Protein AF-A0AAD4SDB2-F1 (afdb_monomer_lite)

Sequence (230 aa):
DLCLSFLRLFIDEDDFLFEVLLQLWSIPFPDRRVTHIGKGKASSEIEEEILYHLSNILNPVQLLHLFLSELQYDHQVLLDYLISKDTGVNCVKYLLRCLRTVSNSWQAFVEYPFHCVETSQSTTKKCKVHKEGAYSCGKIETPSLSIEARKDIGVYDKHCRRNQNFVNRDDNQIRGTVYNDAKECLLSLERSISSLHEKNLFPYNPAPLLRSFKRFQELCHHEEESNRKR

Organism: NCBI:txid357466

Structure (mmCIF, N/CA/C/O backbone):
data_AF-A0AAD4SDB2-F1
#
_entry.id   AF-A0AAD4SDB2-F1
#
loop_
_atom_site.group_PDB
_atom_site.id
_atom_site.type_symbol
_atom_site.label_atom_id
_atom_site.label_alt_id
_atom_site.label_comp_id
_atom_site.label_asym_id
_atom_site.label_entity_id
_atom_site.label_seq_id
_atom_site.pdbx_PDB_ins_code
_atom_site.Cartn_x
_atom_site.Cartn_y
_atom_site.Cartn_z
_atom_site.occupancy
_atom_site.B_iso_or_equiv
_atom_site.auth_seq_id
_atom_site.auth_comp_id
_atom_site.auth_asym_id
_atom_site.auth_atom_id
_atom_site.pdbx_PDB_model_num
ATOM 1 N N . ASP A 1 1 ? 9.907 12.381 -14.497 1.00 68.69 1 ASP A N 1
ATOM 2 C CA . ASP A 1 1 ? 9.325 11.052 -14.749 1.00 68.69 1 ASP A CA 1
ATOM 3 C C . ASP A 1 1 ? 7.822 11.227 -14.924 1.00 68.69 1 ASP A C 1
ATOM 5 O O . ASP A 1 1 ? 7.207 11.865 -14.077 1.00 68.69 1 ASP A O 1
ATOM 9 N N . LEU A 1 2 ? 7.260 10.757 -16.041 1.00 74.19 2 LEU A N 1
ATOM 10 C CA . LEU A 1 2 ? 5.843 10.927 -16.380 1.00 74.19 2 LEU A CA 1
ATOM 11 C C . LEU A 1 2 ? 4.928 10.350 -15.291 1.00 74.19 2 LEU A C 1
ATOM 13 O O . LEU A 1 2 ? 3.938 10.987 -14.946 1.00 74.19 2 LEU A O 1
ATOM 17 N N . CYS A 1 3 ? 5.272 9.190 -14.719 1.00 76.94 3 CYS A N 1
ATOM 18 C CA . CYS A 1 3 ? 4.451 8.571 -13.676 1.00 76.94 3 CYS A CA 1
ATOM 19 C C . CYS A 1 3 ? 4.484 9.346 -12.366 1.00 76.94 3 CYS A C 1
ATOM 21 O O . CYS A 1 3 ? 3.438 9.554 -11.759 1.00 76.94 3 CYS A O 1
ATOM 23 N N . LEU A 1 4 ? 5.657 9.833 -11.961 1.00 80.69 4 LEU A N 1
ATOM 24 C CA . LEU A 1 4 ? 5.786 10.666 -10.768 1.00 80.69 4 LEU A CA 1
ATOM 25 C C . LEU A 1 4 ? 5.029 11.989 -10.915 1.00 80.69 4 LEU A C 1
ATOM 27 O O . LEU A 1 4 ? 4.309 12.400 -10.011 1.00 80.69 4 LEU A O 1
ATOM 31 N N . SER A 1 5 ? 5.164 12.648 -12.069 1.00 83.31 5 SER A N 1
ATOM 32 C CA . SER A 1 5 ? 4.413 13.868 -12.366 1.00 83.31 5 SER A CA 1
ATOM 33 C C . SER A 1 5 ? 2.909 13.614 -12.367 1.00 83.31 5 SER A C 1
ATOM 35 O O . SER A 1 5 ? 2.169 14.433 -11.840 1.00 83.31 5 SER A O 1
ATOM 37 N N . PHE A 1 6 ? 2.462 12.484 -12.917 1.00 82.94 6 PHE A N 1
ATOM 38 C CA . PHE A 1 6 ? 1.051 12.119 -12.931 1.00 82.94 6 PHE A CA 1
ATOM 39 C C . PHE A 1 6 ? 0.516 11.816 -11.528 1.00 82.94 6 PHE A C 1
ATOM 41 O O . PHE A 1 6 ? -0.538 12.319 -11.167 1.00 82.94 6 PHE A O 1
ATOM 48 N N . LEU A 1 7 ? 1.257 11.066 -10.710 1.00 86.12 7 LEU A N 1
ATOM 49 C CA . LEU A 1 7 ? 0.904 10.794 -9.317 1.00 86.12 7 LEU A CA 1
ATOM 50 C C . LEU A 1 7 ? 0.739 12.091 -8.510 1.00 86.12 7 LEU A C 1
ATOM 52 O O . LEU A 1 7 ? -0.248 12.252 -7.798 1.00 86.12 7 LEU A O 1
ATOM 56 N N . ARG A 1 8 ? 1.665 13.040 -8.681 1.00 87.31 8 ARG A N 1
ATOM 57 C CA . ARG A 1 8 ? 1.618 14.356 -8.026 1.00 87.31 8 ARG A CA 1
ATOM 58 C C . ARG A 1 8 ? 0.394 15.189 -8.389 1.00 87.31 8 ARG A C 1
ATOM 60 O O . ARG A 1 8 ? 0.004 16.026 -7.593 1.00 87.31 8 ARG A O 1
ATOM 67 N N . LEU A 1 9 ? -0.220 14.970 -9.554 1.00 86.50 9 LEU A N 1
ATOM 68 C CA . LEU A 1 9 ? -1.459 15.673 -9.910 1.00 86.50 9 LEU A CA 1
ATOM 69 C C . LEU A 1 9 ? -2.641 15.262 -9.029 1.00 86.50 9 LEU A C 1
ATOM 71 O O . LEU A 1 9 ? -3.585 16.031 -8.910 1.00 86.50 9 LEU A O 1
ATOM 75 N N . PHE A 1 10 ? -2.599 14.060 -8.451 1.00 85.50 10 PHE A N 1
ATOM 76 C CA . PHE A 1 10 ? -3.700 13.512 -7.665 1.00 85.50 10 PHE A CA 1
ATOM 77 C C . PHE A 1 10 ? -3.367 13.362 -6.182 1.00 85.50 10 PHE A C 1
ATOM 79 O O . PHE A 1 10 ? -4.266 13.076 -5.407 1.00 85.50 10 PHE A O 1
ATOM 86 N N . ILE A 1 11 ? -2.106 13.543 -5.772 1.00 83.19 11 ILE A N 1
ATOM 87 C CA . ILE A 1 11 ? -1.709 13.374 -4.366 1.00 83.19 11 ILE A CA 1
ATOM 88 C C . ILE A 1 11 ? -2.347 14.424 -3.448 1.00 83.19 11 ILE A C 1
ATOM 90 O O . ILE A 1 11 ? -2.614 14.124 -2.294 1.00 83.19 11 ILE A O 1
ATOM 94 N N . ASP A 1 12 ? -2.619 15.619 -3.977 1.00 81.12 12 ASP A N 1
ATOM 95 C CA . ASP A 1 12 ? -3.314 16.691 -3.257 1.00 81.12 12 ASP A CA 1
ATOM 96 C C . ASP A 1 12 ? -4.852 16.552 -3.345 1.00 81.12 12 ASP A C 1
ATOM 98 O O . ASP A 1 12 ? -5.580 17.250 -2.644 1.00 81.12 12 ASP A O 1
ATOM 102 N N . GLU A 1 13 ? -5.353 15.648 -4.197 1.00 85.56 13 GLU A N 1
ATOM 103 C CA . GLU A 1 13 ? -6.776 15.430 -4.495 1.00 85.56 13 GLU A CA 1
ATOM 104 C C . GLU A 1 13 ? -7.179 13.992 -4.118 1.00 85.56 13 GLU A C 1
ATOM 106 O O . GLU A 1 13 ? -7.445 13.127 -4.966 1.00 85.56 13 GLU A O 1
ATOM 111 N N . ASP A 1 14 ? -7.210 13.741 -2.808 1.00 81.94 14 ASP A N 1
ATOM 112 C CA . ASP A 1 14 ? -7.429 12.427 -2.190 1.00 81.94 14 ASP A CA 1
ATOM 113 C C . ASP A 1 14 ? -8.669 11.675 -2.719 1.00 81.94 14 ASP A C 1
ATOM 115 O O . ASP A 1 14 ? -8.650 10.442 -2.826 1.00 81.94 14 ASP A O 1
ATOM 119 N N . ASP A 1 15 ? -9.727 12.407 -3.088 1.00 83.44 15 ASP A N 1
ATOM 120 C CA . ASP A 1 15 ? -11.001 11.869 -3.587 1.00 83.44 15 ASP A CA 1
ATOM 121 C C . ASP A 1 15 ? -10.830 11.035 -4.868 1.00 83.44 15 ASP A C 1
ATOM 123 O O . ASP A 1 15 ? -11.503 10.018 -5.053 1.00 83.44 15 ASP A O 1
ATOM 127 N N . PHE A 1 16 ? -9.894 11.426 -5.739 1.00 87.19 16 PHE A N 1
ATOM 128 C CA . PHE A 1 16 ? -9.639 10.747 -7.013 1.00 87.19 16 PHE A CA 1
ATOM 129 C C . PHE A 1 16 ? -8.361 9.912 -7.004 1.00 87.19 16 PHE A C 1
ATOM 131 O O . PHE A 1 16 ? -8.220 9.008 -7.831 1.00 87.19 16 PHE A O 1
ATOM 138 N N . LEU A 1 17 ? -7.445 10.167 -6.067 1.00 91.62 17 LEU A N 1
ATOM 139 C CA . LEU A 1 17 ? -6.135 9.523 -5.986 1.00 91.62 17 LEU A CA 1
ATOM 140 C C . LEU A 1 17 ? -6.207 8.001 -6.125 1.00 91.62 17 LEU A C 1
ATOM 142 O O . LEU A 1 17 ? -5.609 7.418 -7.033 1.00 91.62 17 LEU A O 1
ATOM 146 N N . PHE A 1 18 ? -6.962 7.337 -5.248 1.00 91.75 18 PHE A N 1
ATOM 147 C CA . PHE A 1 18 ? -7.032 5.876 -5.250 1.00 91.75 18 PHE A CA 1
ATOM 148 C C . PHE A 1 18 ? -7.804 5.321 -6.446 1.00 91.75 18 PHE A C 1
ATOM 150 O O . PHE A 1 18 ? -7.512 4.210 -6.887 1.00 91.75 18 PHE A O 1
ATOM 157 N N . GLU A 1 19 ? -8.762 6.066 -6.997 1.00 89.94 19 GLU A N 1
ATOM 158 C CA . GLU A 1 19 ? -9.473 5.655 -8.210 1.00 89.94 19 GLU A CA 1
ATOM 159 C C . GLU A 1 19 ? -8.537 5.654 -9.413 1.00 89.94 19 GLU A C 1
ATOM 161 O O . GLU A 1 19 ? -8.456 4.659 -10.136 1.00 89.94 19 GLU A O 1
ATOM 166 N N . VAL A 1 20 ? -7.771 6.731 -9.574 1.00 88.94 20 VAL A N 1
ATOM 167 C CA . VAL A 1 20 ? -6.764 6.865 -10.623 1.00 88.94 20 VAL A CA 1
ATOM 168 C C . VAL A 1 20 ? -5.691 5.796 -10.466 1.00 88.94 20 VAL A C 1
ATOM 170 O O . VAL A 1 20 ? -5.395 5.084 -11.426 1.00 88.94 20 VAL A O 1
ATOM 173 N N . LEU A 1 21 ? -5.166 5.603 -9.252 1.00 89.12 21 LEU A N 1
ATOM 174 C CA . LEU A 1 21 ? -4.218 4.530 -8.967 1.00 89.12 21 LEU A CA 1
ATOM 175 C C . LEU A 1 21 ? -4.801 3.163 -9.354 1.00 89.12 21 LEU A C 1
ATOM 177 O O . LEU A 1 21 ? -4.167 2.416 -10.085 1.00 89.12 21 LEU A O 1
ATOM 181 N N . LEU A 1 22 ? -6.032 2.830 -8.966 1.00 89.06 22 LEU A N 1
ATOM 182 C CA . LEU A 1 22 ? -6.664 1.559 -9.346 1.00 89.06 22 LEU A CA 1
ATOM 183 C C . LEU A 1 22 ? -6.894 1.417 -10.866 1.00 89.06 22 LEU A C 1
ATOM 185 O O . LEU A 1 22 ? -6.827 0.301 -11.397 1.00 89.06 22 LEU A O 1
ATOM 189 N N . GLN A 1 23 ? -7.151 2.517 -11.578 1.00 86.19 23 GLN A N 1
ATOM 190 C CA . GLN A 1 23 ? -7.323 2.523 -13.033 1.00 86.19 23 GLN A CA 1
ATOM 191 C C . GLN A 1 23 ? -6.004 2.323 -13.779 1.00 86.19 23 GLN A C 1
ATOM 193 O O . GLN A 1 23 ? -5.965 1.505 -14.699 1.00 86.19 23 GLN A O 1
ATOM 198 N N . LEU A 1 24 ? -4.916 2.974 -13.349 1.00 79.56 24 LEU A N 1
ATOM 199 C CA . LEU A 1 24 ? -3.576 2.769 -13.918 1.00 79.56 24 LEU A CA 1
ATOM 200 C C . LEU A 1 24 ? -3.168 1.286 -13.881 1.00 79.56 24 LEU A C 1
ATOM 202 O O . LEU A 1 24 ? -2.538 0.777 -14.802 1.00 79.56 24 LEU A O 1
ATOM 206 N N . TRP A 1 25 ? -3.619 0.566 -12.854 1.00 68.81 25 TRP A N 1
ATOM 207 C CA . TRP A 1 25 ? -3.398 -0.869 -12.655 1.00 68.81 25 TRP A CA 1
ATOM 208 C C . TRP A 1 25 ? -4.275 -1.802 -13.497 1.00 68.81 25 TRP A C 1
ATOM 210 O O . TRP A 1 25 ? -4.114 -3.028 -13.436 1.00 68.81 25 TRP A O 1
ATOM 220 N N . SER A 1 26 ? -5.263 -1.252 -14.194 1.00 66.94 26 SER A N 1
ATOM 221 C CA . SER A 1 26 ? -6.235 -2.004 -14.989 1.00 66.94 26 SER A CA 1
ATOM 222 C C . SER A 1 26 ? -6.002 -1.847 -16.490 1.00 66.94 26 SER A C 1
ATOM 224 O O . SER A 1 26 ? -6.734 -2.448 -17.273 1.00 66.94 26 SER A O 1
ATOM 226 N N . ILE A 1 27 ? -4.988 -1.074 -16.894 1.00 67.69 27 ILE A N 1
ATOM 227 C CA . ILE A 1 27 ? -4.626 -0.881 -18.297 1.00 67.69 27 ILE A CA 1
ATOM 228 C C . ILE A 1 27 ? -4.064 -2.208 -18.834 1.00 67.69 27 ILE A C 1
ATOM 230 O O . ILE A 1 27 ? -3.029 -2.675 -18.351 1.00 67.69 27 ILE A O 1
ATOM 234 N N . PRO A 1 28 ? -4.738 -2.861 -19.800 1.00 57.28 28 PRO A N 1
ATOM 235 C CA . PRO A 1 28 ? -4.225 -4.079 -20.400 1.00 57.28 28 PRO A CA 1
ATOM 236 C C . PRO A 1 28 ? -3.032 -3.719 -21.286 1.00 57.28 28 PRO A C 1
ATOM 238 O O . PRO A 1 28 ? -3.191 -3.099 -22.336 1.00 57.28 28 PRO A O 1
ATOM 241 N N . PHE A 1 29 ? -1.830 -4.115 -20.876 1.00 56.47 29 PHE A N 1
ATOM 242 C CA . PHE A 1 29 ? -0.673 -4.071 -21.763 1.00 56.47 29 PHE A CA 1
ATOM 243 C C . PHE A 1 29 ? -0.748 -5.267 -22.714 1.00 56.47 29 PHE A C 1
ATOM 245 O O . PHE A 1 29 ? -0.984 -6.388 -22.246 1.00 56.47 29 PHE A O 1
ATOM 252 N N . PRO A 1 30 ? -0.587 -5.071 -24.033 1.00 52.09 30 PRO A N 1
ATOM 253 C CA . PRO A 1 30 ? -0.545 -6.189 -24.960 1.00 52.09 30 PRO A CA 1
ATOM 254 C C . PRO A 1 30 ? 0.572 -7.152 -24.557 1.00 52.09 30 PRO A C 1
ATOM 256 O O . PRO A 1 30 ? 1.740 -6.774 -24.488 1.00 52.09 30 PRO A O 1
ATOM 259 N N . ASP A 1 31 ? 0.203 -8.401 -24.276 1.00 45.88 31 ASP A N 1
ATOM 260 C CA . ASP A 1 31 ? 1.155 -9.498 -24.139 1.00 45.88 31 ASP A CA 1
ATOM 261 C C . ASP A 1 31 ? 1.944 -9.582 -25.451 1.00 45.88 31 ASP A C 1
ATOM 263 O O . ASP A 1 31 ? 1.344 -9.705 -26.525 1.00 45.88 31 ASP A O 1
ATOM 267 N N . ARG A 1 32 ? 3.274 -9.455 -25.376 1.00 44.41 32 ARG A N 1
ATOM 268 C CA . ARG A 1 32 ? 4.180 -9.480 -26.530 1.00 44.41 32 ARG A CA 1
ATOM 269 C C . ARG A 1 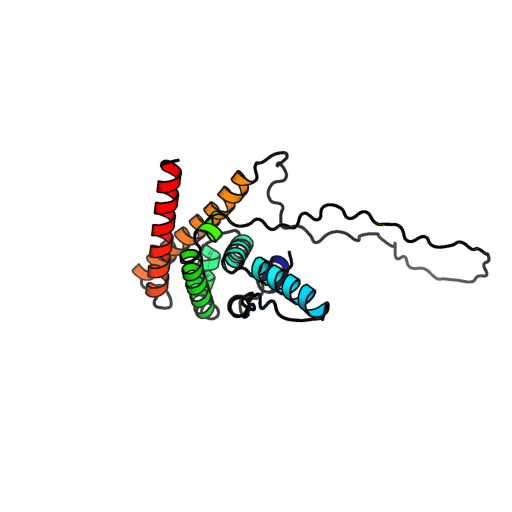32 ? 4.175 -10.881 -27.139 1.00 44.41 32 ARG A C 1
ATOM 271 O O . ARG A 1 32 ? 5.120 -11.655 -27.000 1.00 44.41 32 ARG A O 1
ATOM 278 N N . ARG A 1 33 ? 3.115 -11.220 -27.866 1.00 41.97 33 ARG A N 1
ATOM 279 C CA . ARG A 1 33 ? 3.096 -12.368 -28.763 1.00 41.97 33 ARG A CA 1
ATOM 280 C C . ARG A 1 33 ? 3.839 -11.956 -30.015 1.00 41.97 33 ARG A C 1
ATOM 282 O O . ARG A 1 33 ? 3.254 -11.401 -30.939 1.00 41.97 33 ARG A O 1
ATOM 289 N N . VAL A 1 34 ? 5.138 -12.245 -30.033 1.00 45.25 34 VAL A N 1
ATOM 290 C CA . VAL A 1 34 ? 5.956 -12.214 -31.247 1.00 45.25 34 VAL A CA 1
ATOM 291 C C . VAL A 1 34 ? 5.348 -13.208 -32.239 1.00 45.25 34 VAL A C 1
ATOM 293 O O . VAL A 1 34 ? 5.704 -14.382 -32.283 1.00 45.25 34 VAL A O 1
ATOM 296 N N . THR A 1 35 ? 4.387 -12.747 -33.031 1.00 39.09 35 THR A N 1
ATOM 297 C CA . THR A 1 35 ? 3.961 -13.422 -34.250 1.00 39.09 35 THR A CA 1
ATOM 298 C C . THR A 1 35 ? 4.806 -12.843 -35.369 1.00 39.09 35 THR A C 1
ATOM 300 O O . THR A 1 35 ? 4.409 -11.942 -36.098 1.00 39.09 35 THR A O 1
ATOM 303 N N . HIS A 1 36 ? 6.023 -13.368 -35.513 1.00 53.81 36 HIS A N 1
ATOM 304 C CA . HIS A 1 36 ? 6.693 -13.288 -36.802 1.00 53.81 36 HIS A CA 1
ATOM 305 C C . HIS A 1 36 ? 5.832 -14.048 -37.805 1.00 53.81 36 HIS A C 1
ATOM 307 O O . HIS A 1 36 ? 5.965 -15.259 -37.837 1.00 53.81 36 HIS A O 1
ATOM 313 N N . ILE A 1 37 ? 4.992 -13.368 -38.594 1.00 46.88 37 ILE A N 1
ATOM 314 C CA . ILE A 1 37 ? 4.843 -13.588 -40.044 1.00 46.88 37 ILE A CA 1
ATOM 315 C C . ILE A 1 37 ? 4.298 -12.297 -40.684 1.00 46.88 37 ILE A C 1
ATOM 317 O O . ILE A 1 37 ? 3.129 -11.967 -40.538 1.00 46.88 37 ILE A O 1
ATOM 321 N N . GLY A 1 38 ? 5.129 -11.649 -41.507 1.00 48.31 38 GLY A N 1
ATOM 322 C CA . GLY A 1 38 ? 4.649 -11.006 -42.735 1.00 48.31 38 GLY A CA 1
ATOM 323 C C . GLY A 1 38 ? 4.428 -9.489 -42.731 1.00 48.31 38 GLY A C 1
ATOM 324 O O . GLY A 1 38 ? 3.345 -9.009 -42.442 1.00 48.31 38 GLY A O 1
ATOM 325 N N . LYS A 1 39 ? 5.433 -8.780 -43.262 1.00 49.91 39 LYS A N 1
ATOM 326 C CA . LYS A 1 39 ? 5.333 -7.556 -44.083 1.00 49.91 39 LYS A CA 1
ATOM 327 C C . LYS A 1 39 ? 4.485 -6.386 -43.545 1.00 49.91 39 LYS A C 1
ATOM 329 O O . LYS A 1 39 ? 3.317 -6.239 -43.877 1.00 49.91 39 LYS A O 1
ATOM 334 N N . GLY A 1 40 ? 5.207 -5.418 -42.978 1.00 51.34 40 GLY A N 1
ATOM 335 C CA . GLY A 1 40 ? 5.072 -4.006 -43.346 1.00 51.34 40 GLY A CA 1
ATOM 336 C C . GLY A 1 40 ? 4.074 -3.183 -42.538 1.00 51.34 40 GLY A C 1
ATOM 337 O O . GLY A 1 40 ? 2.909 -3.109 -42.910 1.00 51.34 40 GLY A O 1
ATOM 338 N N . LYS A 1 41 ? 4.579 -2.471 -41.519 1.00 53.09 41 LYS A N 1
ATOM 339 C CA . LYS A 1 41 ? 4.128 -1.133 -41.080 1.00 53.09 41 LYS A CA 1
ATOM 340 C C . LYS A 1 41 ? 5.060 -0.622 -39.972 1.00 53.09 41 LYS A C 1
ATOM 342 O O . LYS A 1 41 ? 4.977 -1.087 -38.845 1.00 53.09 41 LYS A O 1
ATOM 347 N N . ALA A 1 42 ? 5.885 0.381 -40.276 1.00 54.66 42 ALA A N 1
ATOM 348 C CA . ALA A 1 42 ? 6.769 1.041 -39.302 1.00 54.66 42 ALA A CA 1
ATOM 349 C C . ALA A 1 42 ? 6.020 1.692 -38.109 1.00 54.66 42 ALA A C 1
ATOM 351 O O . ALA A 1 42 ? 6.636 1.997 -37.097 1.00 54.66 42 ALA A O 1
ATOM 352 N N . SER A 1 43 ? 4.693 1.881 -38.204 1.00 54.41 43 SER A N 1
ATOM 353 C CA . SER A 1 43 ? 3.842 2.367 -37.098 1.00 54.41 43 SER A CA 1
ATOM 354 C C . SER A 1 43 ? 3.718 1.358 -35.949 1.00 54.41 43 SER A C 1
ATOM 356 O O . SER A 1 43 ? 3.682 1.761 -34.795 1.00 54.41 43 SER A O 1
ATOM 358 N N . SER A 1 44 ? 3.700 0.050 -36.251 1.00 59.69 44 SER A N 1
ATOM 359 C CA . SER A 1 44 ? 3.503 -1.012 -35.245 1.00 59.69 44 SER A CA 1
ATOM 360 C C . SER A 1 44 ? 4.701 -1.138 -34.300 1.00 59.69 44 SER A C 1
ATOM 362 O O . SER A 1 44 ? 4.528 -1.396 -33.117 1.00 59.69 44 SER A O 1
ATOM 364 N N . GLU A 1 45 ? 5.917 -0.913 -34.807 1.00 61.22 45 GLU A N 1
ATOM 365 C CA . GLU A 1 45 ? 7.157 -1.059 -34.031 1.00 61.22 45 GLU A CA 1
ATOM 366 C C . GLU A 1 45 ? 7.308 0.050 -32.973 1.00 61.22 45 GLU A C 1
ATOM 368 O O . GLU A 1 45 ? 7.668 -0.234 -31.833 1.00 61.22 45 GLU A O 1
ATOM 373 N N . ILE A 1 46 ? 6.959 1.297 -33.316 1.00 67.94 46 ILE A N 1
ATOM 374 C CA . ILE A 1 46 ? 7.008 2.445 -32.391 1.00 67.94 46 ILE A CA 1
ATOM 375 C C . ILE A 1 46 ? 5.919 2.325 -31.315 1.00 67.94 46 ILE A C 1
ATOM 377 O O . ILE A 1 46 ? 6.157 2.628 -30.149 1.00 67.94 46 ILE A O 1
ATOM 381 N N . GLU A 1 47 ? 4.719 1.873 -31.688 1.00 67.31 47 GLU A N 1
ATOM 382 C CA . GLU A 1 47 ? 3.618 1.653 -30.743 1.00 67.31 47 GLU A CA 1
ATOM 383 C C . GLU A 1 47 ? 3.958 0.551 -29.725 1.00 67.31 47 GLU A C 1
ATOM 385 O O . GLU A 1 47 ? 3.727 0.733 -28.529 1.00 67.31 47 GLU A O 1
ATOM 390 N N . GLU A 1 48 ? 4.570 -0.553 -30.162 1.00 65.56 48 GLU A N 1
ATOM 391 C CA . GLU A 1 48 ? 5.051 -1.626 -29.280 1.00 65.56 48 GLU A CA 1
ATOM 392 C C . GLU A 1 48 ? 6.159 -1.155 -28.328 1.00 65.56 48 GLU A C 1
ATOM 394 O O . GLU A 1 48 ? 6.152 -1.513 -27.148 1.00 65.56 48 GLU A O 1
ATOM 399 N N . GLU A 1 49 ? 7.084 -0.322 -28.808 1.00 67.69 49 GLU A N 1
ATOM 400 C CA . GLU A 1 49 ? 8.144 0.277 -27.993 1.00 67.69 49 GLU A CA 1
ATOM 401 C C . GLU A 1 49 ? 7.563 1.222 -26.928 1.00 67.69 49 GLU A C 1
ATOM 403 O O . GLU A 1 49 ? 7.891 1.102 -25.745 1.00 67.69 49 GLU A O 1
ATOM 408 N N . ILE A 1 50 ? 6.618 2.094 -27.303 1.00 74.12 50 ILE A N 1
ATOM 409 C CA . ILE A 1 50 ? 5.904 2.974 -26.364 1.00 74.12 50 ILE A CA 1
ATOM 410 C C . ILE A 1 50 ? 5.151 2.148 -25.318 1.00 74.12 50 ILE A C 1
ATOM 412 O O . ILE A 1 50 ? 5.245 2.440 -24.128 1.00 74.12 50 ILE A O 1
ATOM 416 N N . LEU A 1 51 ? 4.428 1.104 -25.726 1.00 69.25 51 LEU A N 1
ATOM 417 C CA . LEU A 1 51 ? 3.676 0.245 -24.808 1.00 69.25 51 LEU A CA 1
ATOM 418 C C . LEU A 1 51 ? 4.588 -0.525 -23.851 1.00 69.25 51 LEU A C 1
ATOM 420 O O . LEU A 1 51 ? 4.262 -0.652 -22.671 1.00 69.25 51 LEU A O 1
ATOM 424 N N . TYR A 1 52 ? 5.740 -0.997 -24.326 1.00 69.50 52 TYR A N 1
ATOM 425 C CA . TYR A 1 52 ? 6.753 -1.629 -23.486 1.00 69.50 52 TYR A CA 1
ATOM 426 C C . TYR A 1 52 ? 7.320 -0.645 -22.455 1.00 69.50 52 TYR A C 1
ATOM 428 O O . TYR A 1 52 ? 7.406 -0.966 -21.268 1.00 69.50 52 TYR A O 1
ATOM 436 N N . HIS A 1 53 ? 7.648 0.579 -22.876 1.00 68.69 53 HIS A N 1
ATOM 437 C CA . HIS A 1 53 ? 8.089 1.626 -21.959 1.00 68.69 53 HIS A CA 1
ATOM 438 C C . HIS A 1 53 ? 7.004 1.981 -20.942 1.00 68.69 53 HIS A C 1
ATOM 440 O O . HIS A 1 53 ? 7.290 2.018 -19.750 1.00 68.69 53 HIS A O 1
ATOM 446 N N . LEU A 1 54 ? 5.754 2.158 -21.369 1.00 69.94 54 LEU A N 1
ATOM 447 C CA . LEU A 1 54 ? 4.639 2.439 -20.467 1.00 69.94 54 LEU A CA 1
ATOM 448 C C . LEU A 1 54 ? 4.378 1.286 -19.494 1.00 69.94 54 LEU A C 1
ATOM 450 O O . LEU A 1 54 ? 4.131 1.558 -18.328 1.00 69.94 54 LEU A O 1
ATOM 454 N N . SER A 1 55 ? 4.494 0.025 -19.917 1.00 70.12 55 SER A N 1
ATOM 455 C CA . SER A 1 55 ? 4.367 -1.139 -19.026 1.00 70.12 55 SER A CA 1
ATOM 456 C C . SER A 1 55 ? 5.460 -1.181 -17.960 1.00 70.12 55 SER A C 1
ATOM 458 O O . SER A 1 55 ? 5.218 -1.665 -16.854 1.00 70.12 55 SER A O 1
ATOM 460 N N . ASN A 1 56 ? 6.661 -0.705 -18.290 1.00 68.69 56 ASN A N 1
ATOM 461 C CA . ASN A 1 56 ? 7.750 -0.605 -17.329 1.00 68.69 56 ASN A CA 1
ATOM 462 C C . ASN A 1 56 ? 7.526 0.558 -16.361 1.00 68.69 56 ASN A C 1
ATOM 464 O O . ASN A 1 56 ? 7.683 0.358 -15.166 1.00 68.69 56 ASN A O 1
ATOM 468 N N . ILE A 1 57 ? 7.119 1.731 -16.856 1.00 69.50 57 ILE A N 1
ATOM 469 C CA . ILE A 1 57 ? 6.915 2.943 -16.043 1.00 69.50 57 ILE A CA 1
ATOM 470 C C . ILE A 1 57 ? 5.667 2.803 -15.146 1.00 69.50 57 ILE A C 1
ATOM 472 O O . ILE A 1 57 ? 5.689 3.166 -13.975 1.00 69.50 57 ILE A O 1
ATOM 476 N N . LEU A 1 58 ? 4.588 2.207 -15.660 1.00 73.56 58 LEU A N 1
ATOM 477 C CA . LEU A 1 58 ? 3.361 1.895 -14.916 1.00 73.56 58 LEU A CA 1
ATOM 478 C C . LEU A 1 58 ? 3.445 0.541 -14.203 1.00 73.56 58 LEU A C 1
ATOM 480 O O . LEU A 1 58 ? 2.416 -0.062 -13.882 1.00 73.56 58 LEU A O 1
ATOM 484 N N . ASN A 1 59 ? 4.660 0.039 -13.959 1.00 78.75 59 ASN A N 1
ATOM 485 C CA . ASN A 1 59 ? 4.819 -1.198 -13.225 1.00 78.75 59 ASN A CA 1
ATOM 486 C C . ASN A 1 59 ? 4.184 -1.032 -11.832 1.00 78.75 59 ASN A C 1
ATOM 488 O O . ASN A 1 59 ? 4.546 -0.118 -11.089 1.00 78.75 59 ASN A O 1
ATOM 492 N N . PRO A 1 60 ? 3.273 -1.929 -11.442 1.00 81.69 60 PRO A N 1
ATOM 493 C CA . PRO A 1 60 ? 2.531 -1.819 -10.193 1.00 81.69 60 PRO A CA 1
ATOM 494 C C . PRO A 1 60 ? 3.406 -1.717 -8.937 1.00 81.69 60 PRO A C 1
ATOM 496 O O . PRO A 1 60 ? 3.094 -0.992 -7.994 1.00 81.69 60 PRO A O 1
ATOM 499 N N . VAL A 1 61 ? 4.522 -2.442 -8.922 1.00 86.44 61 VAL A N 1
ATOM 500 C CA . VAL A 1 61 ? 5.479 -2.421 -7.815 1.00 86.44 61 VAL A CA 1
ATOM 501 C C . VAL A 1 61 ? 6.240 -1.099 -7.783 1.00 86.44 61 VAL A C 1
ATOM 503 O O . VAL A 1 61 ? 6.473 -0.557 -6.705 1.00 86.44 61 VAL A O 1
ATOM 506 N N . GLN A 1 62 ? 6.591 -0.552 -8.949 1.00 84.62 62 GLN A N 1
ATOM 507 C CA . GLN A 1 62 ? 7.239 0.756 -9.025 1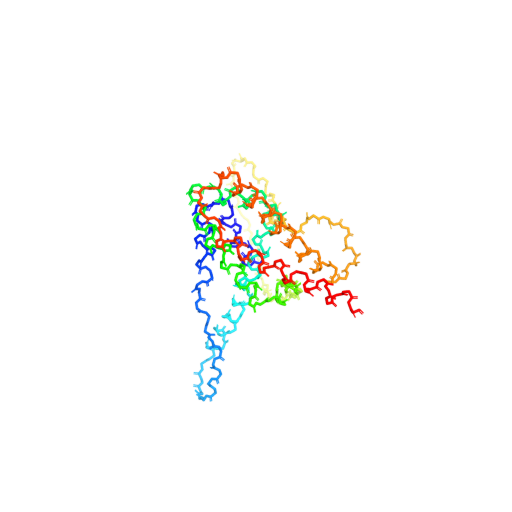.00 84.62 62 GLN A CA 1
ATOM 508 C C . GLN A 1 62 ? 6.290 1.874 -8.603 1.00 84.62 62 GLN A C 1
ATOM 510 O O . GLN A 1 62 ? 6.671 2.732 -7.816 1.00 84.62 62 GLN A O 1
ATOM 515 N N . LEU A 1 63 ? 5.037 1.822 -9.054 1.00 86.06 63 LEU A N 1
ATOM 516 C CA . LEU A 1 63 ? 4.015 2.791 -8.678 1.00 86.06 63 LEU A CA 1
ATOM 517 C C . LEU A 1 63 ? 3.748 2.781 -7.167 1.00 86.06 63 LEU A C 1
ATOM 519 O O . LEU A 1 63 ? 3.551 3.844 -6.585 1.00 86.06 63 LEU A O 1
ATOM 523 N N . LEU A 1 64 ? 3.809 1.614 -6.512 1.00 91.06 64 LEU A N 1
ATOM 524 C CA . LEU A 1 64 ? 3.760 1.535 -5.051 1.00 91.06 64 LEU A CA 1
ATOM 525 C C . LEU A 1 64 ? 4.933 2.283 -4.405 1.00 91.06 64 LEU A C 1
ATOM 527 O O . LEU A 1 64 ? 4.704 3.083 -3.506 1.00 91.06 64 LEU A O 1
ATOM 531 N N . HIS A 1 65 ? 6.167 2.047 -4.853 1.00 90.00 65 HIS A N 1
ATOM 532 C CA . HIS A 1 65 ? 7.345 2.746 -4.324 1.00 90.00 65 HIS A CA 1
ATOM 533 C C . HIS A 1 65 ? 7.264 4.259 -4.546 1.00 90.00 65 HIS A C 1
ATOM 535 O O . HIS A 1 65 ? 7.509 5.018 -3.612 1.00 90.00 65 HIS A O 1
ATOM 541 N N . LEU A 1 66 ? 6.842 4.706 -5.734 1.00 89.75 66 LEU A N 1
ATOM 542 C CA . LEU A 1 66 ? 6.619 6.126 -6.023 1.00 89.75 66 LEU A CA 1
ATOM 543 C C . LEU A 1 66 ? 5.550 6.719 -5.101 1.00 89.75 66 LEU A C 1
ATOM 545 O O . LEU A 1 66 ? 5.781 7.760 -4.494 1.00 89.75 66 LEU A O 1
ATOM 549 N N . PHE A 1 67 ? 4.421 6.029 -4.932 1.00 91.81 67 PHE A N 1
ATOM 550 C CA . PHE A 1 67 ? 3.358 6.445 -4.022 1.00 91.81 67 PHE A CA 1
ATOM 551 C C . PHE A 1 67 ? 3.845 6.581 -2.580 1.00 91.81 67 PHE A C 1
ATOM 553 O O . PHE A 1 67 ? 3.682 7.638 -1.980 1.00 91.81 67 PHE A O 1
ATOM 560 N N . LEU A 1 68 ? 4.513 5.557 -2.045 1.00 93.44 68 LEU A N 1
ATOM 561 C CA . LEU A 1 68 ? 5.078 5.612 -0.698 1.00 93.44 68 LEU A CA 1
ATOM 562 C C . LEU A 1 68 ? 6.115 6.734 -0.568 1.00 93.44 68 LEU A C 1
ATOM 564 O O . LEU A 1 68 ? 6.146 7.406 0.458 1.00 93.44 68 LEU A O 1
ATOM 568 N N . SER A 1 69 ? 6.916 6.982 -1.607 1.00 91.62 69 SER A N 1
ATOM 569 C CA . SER A 1 69 ? 7.902 8.063 -1.603 1.00 91.62 69 SER A CA 1
ATOM 570 C C . SER A 1 69 ? 7.271 9.459 -1.580 1.00 91.62 69 SER A C 1
ATOM 572 O O . SER A 1 69 ? 7.782 10.333 -0.881 1.00 91.62 69 SER A O 1
ATOM 574 N N . GLU A 1 70 ? 6.142 9.666 -2.269 1.00 90.31 70 GLU A N 1
ATOM 575 C CA . GLU A 1 70 ? 5.401 10.935 -2.233 1.00 90.31 70 GLU A CA 1
ATOM 576 C C . GLU A 1 70 ? 4.743 11.160 -0.866 1.00 90.31 70 GLU A C 1
ATOM 578 O O . GLU A 1 70 ? 4.721 12.284 -0.370 1.00 90.31 70 GLU A O 1
ATOM 583 N N . LEU A 1 71 ? 4.343 10.082 -0.185 1.00 91.88 71 LEU A N 1
ATOM 584 C CA . LEU A 1 71 ? 3.937 10.122 1.224 1.00 91.88 71 LEU A CA 1
ATOM 585 C C . LEU A 1 71 ? 5.121 10.203 2.202 1.00 91.88 71 LEU A C 1
ATOM 587 O O . LEU A 1 71 ? 4.928 10.125 3.413 1.00 91.88 71 LEU A O 1
ATOM 591 N N . GLN A 1 72 ? 6.356 10.316 1.703 1.00 91.56 72 GLN A N 1
ATOM 592 C CA . GLN A 1 72 ? 7.589 10.313 2.501 1.00 91.56 72 GLN A CA 1
ATOM 593 C C . GLN A 1 72 ? 7.727 9.082 3.411 1.00 91.56 72 GLN A C 1
ATOM 595 O O . GLN A 1 72 ? 8.372 9.147 4.456 1.00 91.56 72 GLN A O 1
ATOM 600 N N . TYR A 1 73 ? 7.132 7.959 3.009 1.00 94.50 73 TYR A N 1
ATOM 601 C CA . TYR A 1 73 ? 7.070 6.716 3.775 1.00 94.50 73 TYR A CA 1
ATOM 602 C C . TYR A 1 73 ? 6.399 6.876 5.150 1.00 94.50 73 TYR A C 1
ATOM 604 O O . TYR A 1 73 ? 6.593 6.047 6.044 1.00 94.50 73 TYR A O 1
ATOM 612 N N . ASP A 1 74 ? 5.569 7.908 5.326 1.00 95.75 74 ASP A N 1
ATOM 613 C CA . ASP A 1 74 ? 4.814 8.114 6.553 1.00 95.75 74 ASP A CA 1
ATOM 614 C C . ASP A 1 74 ? 3.574 7.210 6.587 1.00 95.75 74 ASP A C 1
ATOM 616 O O . ASP A 1 74 ? 2.577 7.409 5.887 1.00 95.75 74 ASP A O 1
ATOM 620 N N . HIS A 1 75 ? 3.636 6.185 7.435 1.00 97.12 75 HIS A N 1
ATOM 621 C CA . HIS A 1 75 ? 2.538 5.244 7.614 1.00 97.12 75 HIS A CA 1
ATOM 622 C C . HIS A 1 75 ? 1.301 5.873 8.271 1.00 97.12 75 HIS A C 1
ATOM 624 O O . HIS A 1 75 ? 0.221 5.298 8.153 1.00 97.12 75 HIS A O 1
ATOM 630 N N . GLN A 1 76 ? 1.428 7.014 8.957 1.00 97.50 76 GLN A N 1
ATOM 631 C CA . GLN A 1 76 ? 0.280 7.697 9.559 1.00 97.50 76 GLN A CA 1
ATOM 632 C C . GLN A 1 76 ? -0.629 8.287 8.480 1.00 97.50 76 GLN A C 1
ATOM 634 O O . GLN A 1 76 ? -1.840 8.132 8.566 1.00 97.50 76 GLN A O 1
ATOM 639 N N . VAL A 1 77 ? -0.061 8.821 7.395 1.00 95.88 77 VAL A N 1
ATOM 640 C CA . VAL A 1 77 ? -0.847 9.321 6.254 1.00 95.88 77 VAL A CA 1
ATOM 641 C C . VAL A 1 77 ? -1.634 8.184 5.588 1.00 95.88 77 VAL A C 1
ATOM 643 O O . VAL A 1 77 ? -2.821 8.315 5.296 1.00 95.88 77 VAL A O 1
ATOM 646 N N . LEU A 1 78 ? -1.013 7.010 5.417 1.00 96.25 78 LEU A N 1
ATOM 647 C CA . LEU A 1 78 ? -1.715 5.812 4.935 1.00 96.25 78 LEU A CA 1
ATOM 648 C C . LEU A 1 78 ? -2.817 5.349 5.890 1.00 96.25 78 LEU A C 1
ATOM 650 O O . LEU A 1 78 ? -3.857 4.864 5.443 1.00 96.25 78 LEU A O 1
ATOM 654 N N . LEU A 1 79 ? -2.582 5.458 7.197 1.00 97.56 79 LEU A N 1
ATOM 655 C CA . LEU A 1 79 ? -3.577 5.115 8.200 1.00 97.56 79 LEU A CA 1
ATOM 656 C C . LEU A 1 79 ? -4.777 6.060 8.121 1.00 97.56 79 LEU A C 1
ATOM 658 O O . LEU A 1 79 ? -5.904 5.569 8.117 1.00 97.56 79 LEU A O 1
ATOM 662 N N . ASP A 1 80 ? -4.538 7.364 7.987 1.00 96.56 80 ASP A N 1
ATOM 663 C CA . ASP A 1 80 ? -5.570 8.390 7.825 1.00 96.56 80 ASP A CA 1
ATOM 664 C C . ASP A 1 80 ? -6.428 8.119 6.583 1.00 96.56 80 ASP A C 1
ATOM 666 O O . ASP A 1 80 ? -7.659 8.119 6.667 1.00 96.56 80 ASP A O 1
ATOM 670 N N . TYR A 1 81 ? -5.805 7.746 5.458 1.00 96.00 81 TYR A N 1
ATOM 671 C CA . TYR A 1 81 ? -6.538 7.289 4.275 1.00 96.00 81 TYR A CA 1
ATOM 672 C C . TYR A 1 81 ? -7.387 6.052 4.539 1.00 96.00 81 TYR A C 1
ATOM 674 O O . TYR A 1 81 ? -8.526 5.974 4.088 1.00 96.00 81 TYR A O 1
ATOM 682 N N . LEU A 1 82 ? -6.858 5.069 5.267 1.00 96.88 82 LEU A N 1
ATOM 683 C CA . LEU A 1 82 ? -7.588 3.841 5.553 1.00 96.88 82 LEU A CA 1
ATOM 684 C C . LEU A 1 82 ? -8.773 4.055 6.487 1.00 96.88 82 LEU A C 1
ATOM 686 O O . LEU A 1 82 ? -9.771 3.352 6.327 1.00 96.88 82 LEU A O 1
ATOM 690 N N . ILE A 1 83 ? -8.667 4.965 7.457 1.00 95.94 83 ILE A N 1
ATOM 691 C CA . ILE A 1 83 ? -9.753 5.250 8.400 1.00 95.94 83 ILE A CA 1
ATOM 692 C C . ILE A 1 83 ? -10.734 6.306 7.881 1.00 95.94 83 ILE A C 1
ATOM 694 O O . ILE A 1 83 ? -11.830 6.440 8.430 1.00 95.94 83 ILE A O 1
ATOM 698 N N . SER A 1 84 ? -10.362 7.031 6.824 1.00 95.38 84 SER A N 1
ATOM 699 C CA . SER A 1 84 ? -11.222 8.005 6.165 1.00 95.38 84 SER A CA 1
ATOM 700 C C . SER A 1 84 ? -12.492 7.354 5.621 1.00 95.38 84 SER A C 1
ATOM 702 O O . SER A 1 84 ? -12.484 6.258 5.051 1.00 95.38 84 SER A O 1
ATOM 704 N N . LYS A 1 85 ? -13.608 8.067 5.782 1.00 92.00 85 LYS A N 1
ATOM 705 C CA . LYS A 1 85 ? -14.927 7.634 5.319 1.00 92.00 85 LYS A CA 1
ATOM 706 C C . LYS A 1 85 ? -15.013 7.594 3.792 1.00 92.00 85 LYS A C 1
ATOM 708 O O . LYS A 1 85 ? -15.670 6.704 3.253 1.00 92.00 85 LYS A O 1
ATOM 713 N N . ASP A 1 86 ? -14.361 8.541 3.129 1.00 91.75 86 ASP A N 1
ATOM 714 C CA . ASP A 1 86 ? -14.499 8.760 1.690 1.00 91.75 86 ASP A CA 1
ATOM 715 C C . ASP A 1 86 ? -13.452 7.953 0.911 1.00 91.75 86 ASP A C 1
ATOM 717 O O . ASP A 1 86 ? -13.777 7.268 -0.060 1.00 91.75 86 ASP A O 1
ATOM 721 N N . THR A 1 87 ? -12.210 7.907 1.405 1.00 94.00 87 THR A N 1
ATOM 722 C CA . THR A 1 87 ? -11.104 7.233 0.709 1.00 94.00 87 THR A CA 1
ATOM 723 C C . THR A 1 87 ? -10.817 5.818 1.208 1.00 94.00 87 THR A C 1
ATOM 725 O O . THR A 1 87 ? -10.258 5.018 0.453 1.00 94.00 87 THR A O 1
ATOM 728 N N . GLY A 1 88 ? -11.265 5.434 2.410 1.00 94.75 88 GLY A N 1
ATOM 729 C CA . GLY A 1 88 ? -10.890 4.168 3.054 1.00 94.75 88 GLY A CA 1
ATOM 730 C C . GLY A 1 88 ? -11.195 2.918 2.232 1.00 94.75 88 GLY A C 1
ATOM 731 O O . GLY A 1 88 ? -10.355 2.023 2.125 1.00 94.75 88 GLY A O 1
ATOM 732 N N . VAL A 1 89 ? -12.357 2.870 1.570 1.00 93.94 89 VAL A N 1
ATOM 733 C CA . VAL A 1 89 ? -12.753 1.734 0.717 1.00 93.94 89 VAL A CA 1
ATOM 734 C C . VAL A 1 89 ? -11.849 1.601 -0.512 1.00 93.94 89 VAL A C 1
ATOM 736 O O . VAL A 1 89 ? -11.514 0.483 -0.915 1.00 93.94 89 VAL A O 1
ATOM 739 N N . ASN A 1 90 ? -11.446 2.711 -1.127 1.00 93.75 90 ASN A N 1
ATOM 740 C CA . ASN A 1 90 ? -10.569 2.687 -2.297 1.00 93.75 90 ASN A CA 1
ATOM 741 C C . ASN A 1 90 ? -9.103 2.478 -1.886 1.00 93.75 90 ASN A C 1
ATOM 743 O O . ASN A 1 90 ? -8.401 1.696 -2.531 1.00 93.75 90 ASN A O 1
ATOM 747 N N . CYS A 1 91 ? -8.680 3.046 -0.755 1.00 95.12 91 CYS A N 1
ATOM 748 C CA . CYS A 1 91 ? -7.366 2.828 -0.161 1.00 95.12 91 CYS A CA 1
ATOM 749 C C . CYS A 1 91 ? -7.135 1.348 0.185 1.00 95.12 91 CYS A C 1
ATOM 751 O O . CYS A 1 91 ? -6.140 0.761 -0.244 1.00 95.12 91 CYS A O 1
ATOM 753 N N . VAL A 1 92 ? -8.082 0.682 0.865 1.00 95.81 92 VAL A N 1
ATOM 754 C CA . VAL A 1 92 ? -7.936 -0.750 1.185 1.00 95.81 92 VAL A CA 1
ATOM 755 C C . VAL A 1 92 ? -7.906 -1.618 -0.072 1.00 95.81 92 VAL A C 1
ATOM 757 O O . VAL A 1 92 ? -7.108 -2.554 -0.149 1.00 95.81 92 VAL A O 1
ATOM 760 N N . LYS A 1 93 ? -8.727 -1.308 -1.088 1.00 94.44 93 LYS A N 1
ATOM 761 C CA . LYS A 1 93 ? -8.686 -2.007 -2.385 1.00 94.44 93 LYS A CA 1
ATOM 762 C C . LYS A 1 93 ? -7.315 -1.862 -3.039 1.00 94.44 93 LYS A C 1
ATOM 764 O O . LYS A 1 93 ? -6.773 -2.856 -3.526 1.00 94.44 93 LYS A O 1
ATOM 769 N N . TYR A 1 94 ? -6.765 -0.649 -3.030 1.00 94.12 94 TYR A N 1
ATOM 770 C CA . TYR A 1 94 ? -5.443 -0.359 -3.568 1.00 94.12 94 TYR A CA 1
ATOM 771 C C . TYR A 1 94 ? -4.360 -1.139 -2.818 1.00 94.12 94 TYR A C 1
ATOM 773 O O . TYR A 1 94 ? -3.657 -1.939 -3.434 1.00 94.12 94 TYR A O 1
ATOM 781 N N . LEU A 1 95 ? -4.291 -1.024 -1.487 1.00 95.38 95 LEU A N 1
ATOM 782 C CA . LEU A 1 95 ? -3.288 -1.727 -0.681 1.00 95.38 95 LEU A CA 1
ATOM 783 C C . LEU A 1 95 ? -3.370 -3.249 -0.825 1.00 95.38 95 LEU A C 1
ATOM 785 O O . LEU A 1 95 ? -2.341 -3.901 -0.983 1.00 95.38 95 LEU A O 1
ATOM 789 N N . LEU A 1 96 ? -4.571 -3.834 -0.835 1.00 95.44 96 LEU A N 1
ATOM 790 C CA . LEU A 1 96 ? -4.742 -5.273 -1.064 1.00 95.44 96 LEU A CA 1
ATOM 791 C C . LEU A 1 96 ? -4.173 -5.709 -2.420 1.00 95.44 96 LEU A C 1
ATOM 793 O O . LEU A 1 96 ? -3.527 -6.757 -2.521 1.00 95.44 96 LEU A O 1
ATOM 797 N N . ARG A 1 97 ? -4.402 -4.914 -3.469 1.00 92.94 97 ARG A N 1
ATOM 798 C CA . ARG A 1 97 ? -3.884 -5.193 -4.812 1.00 92.94 97 ARG A CA 1
ATOM 799 C C . ARG A 1 97 ? -2.363 -5.035 -4.868 1.00 92.94 97 ARG A C 1
ATOM 801 O O . ARG A 1 97 ? -1.696 -5.902 -5.439 1.00 92.94 97 ARG A O 1
ATOM 808 N N . CYS A 1 98 ? -1.824 -4.011 -4.211 1.00 92.50 98 CYS A N 1
ATOM 809 C CA . CYS A 1 98 ? -0.389 -3.777 -4.063 1.00 92.50 98 CYS A CA 1
ATOM 810 C C . CYS A 1 98 ? 0.306 -4.937 -3.353 1.00 92.50 98 CYS A C 1
ATOM 812 O O 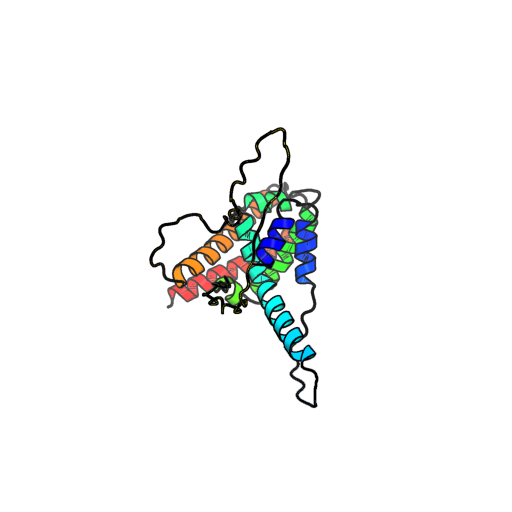. CYS A 1 98 ? 1.208 -5.546 -3.923 1.00 92.50 98 CYS A O 1
ATOM 814 N N . LEU A 1 99 ? -0.159 -5.314 -2.160 1.00 94.81 99 LEU A N 1
ATOM 815 C CA . LEU A 1 99 ? 0.440 -6.385 -1.360 1.00 94.81 99 LEU A CA 1
ATOM 816 C C . LEU A 1 99 ? 0.396 -7.737 -2.079 1.00 94.81 99 LEU A C 1
ATOM 818 O O . LEU A 1 99 ? 1.380 -8.480 -2.063 1.00 94.81 99 LEU A O 1
ATOM 822 N N . ARG A 1 100 ? -0.711 -8.052 -2.767 1.00 93.75 100 ARG A N 1
ATOM 823 C CA . ARG A 1 100 ? -0.797 -9.255 -3.610 1.00 93.75 100 ARG A CA 1
ATOM 824 C C . ARG A 1 100 ? 0.243 -9.229 -4.728 1.00 93.75 100 ARG A C 1
ATOM 826 O O . ARG A 1 100 ? 0.862 -10.249 -5.008 1.00 93.75 100 ARG A O 1
ATOM 833 N N . THR A 1 101 ? 0.423 -8.084 -5.371 1.00 91.06 101 THR A N 1
ATOM 834 C CA . THR A 1 101 ? 1.319 -7.964 -6.525 1.00 91.06 101 THR A CA 1
ATOM 835 C C . THR A 1 101 ? 2.775 -8.017 -6.104 1.00 91.06 101 THR A C 1
ATOM 837 O O . THR A 1 101 ? 3.523 -8.819 -6.649 1.00 91.06 101 THR A O 1
ATOM 840 N N . VAL A 1 102 ? 3.143 -7.290 -5.048 1.00 91.81 102 VAL A N 1
ATOM 841 C CA . VAL A 1 102 ? 4.456 -7.399 -4.398 1.00 91.81 102 VAL A CA 1
ATOM 842 C C . VAL A 1 102 ? 4.754 -8.843 -3.999 1.00 91.81 102 VAL A C 1
ATOM 844 O O . VAL A 1 102 ? 5.853 -9.324 -4.243 1.00 91.81 102 VAL A O 1
ATOM 847 N N . SER A 1 103 ? 3.768 -9.573 -3.466 1.00 92.62 103 SER A N 1
ATOM 848 C CA . SER A 1 103 ? 3.950 -10.989 -3.121 1.00 92.62 103 SER A CA 1
ATOM 849 C C . SER A 1 103 ? 4.244 -11.875 -4.339 1.00 92.62 103 SER A C 1
ATOM 851 O O . SER A 1 103 ? 4.994 -12.841 -4.222 1.00 92.62 103 SER A O 1
ATOM 853 N N . ASN A 1 104 ? 3.662 -11.564 -5.501 1.00 90.44 104 ASN A N 1
ATOM 854 C CA . ASN A 1 104 ? 3.864 -12.321 -6.740 1.00 90.44 104 ASN A CA 1
ATOM 855 C C . ASN A 1 104 ? 5.177 -11.958 -7.449 1.00 90.44 104 ASN A C 1
ATOM 857 O O . ASN A 1 104 ? 5.743 -12.789 -8.155 1.00 90.44 104 ASN A O 1
ATOM 861 N N . SER A 1 105 ? 5.661 -10.731 -7.268 1.00 88.75 105 SER A N 1
ATOM 862 C CA . SER A 1 105 ? 6.882 -10.211 -7.887 1.00 88.75 105 SER A CA 1
ATOM 863 C C . SER A 1 105 ? 7.832 -9.638 -6.833 1.00 88.75 105 SER A C 1
ATOM 865 O O . SER A 1 105 ? 8.250 -8.484 -6.921 1.00 88.75 105 SER A O 1
ATOM 867 N N . TRP A 1 106 ? 8.165 -10.455 -5.828 1.00 92.25 106 TRP A N 1
ATOM 868 C CA . TRP A 1 106 ? 8.959 -10.040 -4.664 1.00 92.25 106 TRP A CA 1
ATOM 869 C C . TRP A 1 106 ? 10.313 -9.437 -5.045 1.00 92.25 106 TRP A C 1
ATOM 871 O O . TRP A 1 106 ? 10.669 -8.366 -4.568 1.00 92.25 106 TRP A O 1
ATOM 881 N N . GLN A 1 107 ? 11.034 -10.072 -5.973 1.00 89.12 107 GLN A N 1
ATOM 882 C CA . GLN A 1 107 ? 12.340 -9.574 -6.409 1.00 89.12 107 GLN A CA 1
ATOM 883 C C . GLN A 1 107 ? 12.237 -8.195 -7.069 1.00 89.12 107 GLN A C 1
ATOM 885 O O . GLN A 1 107 ? 13.070 -7.346 -6.801 1.00 89.12 107 GLN A O 1
ATOM 890 N N . ALA A 1 108 ? 11.167 -7.899 -7.814 1.00 86.25 108 ALA A N 1
ATOM 891 C CA . ALA A 1 108 ? 10.960 -6.555 -8.362 1.00 86.25 108 ALA A CA 1
ATOM 892 C C . ALA A 1 108 ? 10.740 -5.494 -7.264 1.00 86.25 108 ALA A C 1
ATOM 894 O O . ALA A 1 108 ? 11.061 -4.324 -7.465 1.00 86.25 108 ALA A O 1
ATOM 895 N N . PHE A 1 109 ? 10.200 -5.895 -6.107 1.00 90.19 109 PHE A N 1
ATOM 896 C CA . PHE A 1 109 ? 10.002 -5.012 -4.958 1.00 90.19 109 PHE A CA 1
ATOM 897 C C . PHE A 1 109 ? 11.304 -4.750 -4.201 1.00 90.19 109 PHE A C 1
ATOM 899 O O . PHE A 1 109 ? 11.568 -3.596 -3.868 1.00 90.19 109 PHE A O 1
ATOM 906 N N . VAL A 1 110 ? 12.115 -5.790 -3.975 1.00 89.25 110 VAL A N 1
ATOM 907 C CA . VAL A 1 110 ? 13.432 -5.688 -3.319 1.00 89.25 110 VAL A CA 1
ATOM 908 C C . VAL A 1 110 ? 14.430 -4.959 -4.207 1.00 89.25 110 VAL A C 1
ATOM 910 O O . VAL A 1 110 ? 15.151 -4.070 -3.760 1.00 89.25 110 VAL A O 1
ATOM 913 N N . GLU A 1 111 ? 14.473 -5.334 -5.482 1.00 82.62 111 GLU A N 1
ATOM 914 C CA . GLU A 1 111 ? 15.441 -4.796 -6.416 1.00 82.62 111 GLU A CA 1
ATOM 915 C C . GLU A 1 111 ? 15.095 -3.374 -6.841 1.00 82.62 111 GLU A C 1
ATOM 917 O O . GLU A 1 111 ? 16.018 -2.695 -7.242 1.00 82.62 111 GLU A O 1
ATOM 922 N N . TYR A 1 112 ? 13.840 -2.918 -6.768 1.00 69.81 112 TYR A N 1
ATOM 923 C CA . TYR A 1 112 ? 13.365 -1.606 -7.238 1.00 69.81 112 TYR A CA 1
ATOM 924 C C . TYR A 1 112 ? 14.200 -0.989 -8.386 1.00 69.81 112 TYR A C 1
ATOM 926 O O . TYR A 1 112 ? 15.214 -0.322 -8.142 1.00 69.81 112 TYR A O 1
ATOM 934 N N . PRO A 1 113 ? 13.796 -1.174 -9.656 1.00 60.12 113 PRO A N 1
ATOM 935 C CA . PRO A 1 113 ? 14.515 -0.590 -10.777 1.00 60.12 113 PRO A CA 1
ATOM 936 C C . PRO A 1 113 ? 14.479 0.934 -10.654 1.00 60.12 113 PRO A C 1
ATOM 938 O O . PRO A 1 113 ? 13.439 1.559 -10.852 1.00 60.12 113 PRO A O 1
ATOM 941 N N . PHE A 1 114 ? 15.615 1.543 -10.323 1.00 54.06 114 PHE A N 1
ATOM 942 C CA . PHE A 1 114 ? 15.763 2.988 -10.378 1.00 54.06 114 PHE A CA 1
ATOM 943 C C . PHE A 1 114 ? 15.784 3.385 -11.859 1.00 54.06 114 PHE A C 1
ATOM 945 O O . PHE A 1 114 ? 16.831 3.385 -12.497 1.00 54.06 114 PHE A O 1
ATOM 952 N N . HIS A 1 115 ? 14.625 3.682 -12.444 1.00 48.44 115 HIS A N 1
ATOM 953 C CA . HIS A 1 115 ? 14.547 4.301 -13.766 1.00 48.44 115 HIS A CA 1
ATOM 954 C C . HIS A 1 115 ? 14.352 5.809 -13.617 1.00 48.44 115 HIS A C 1
ATOM 956 O O . HIS A 1 115 ? 13.385 6.391 -14.094 1.00 48.44 115 HIS A O 1
ATOM 962 N N . CYS A 1 116 ? 15.326 6.477 -12.996 1.00 36.88 116 CYS A N 1
ATOM 963 C CA . CYS A 1 116 ? 15.552 7.856 -13.391 1.00 36.88 116 CYS A CA 1
ATOM 964 C C . CYS A 1 116 ? 16.277 7.781 -14.733 1.00 36.88 116 CYS A C 1
ATOM 966 O O . CYS A 1 116 ? 17.420 7.332 -14.797 1.00 36.88 116 CYS A O 1
ATOM 968 N N . VAL A 1 117 ? 15.604 8.155 -15.822 1.00 34.19 117 VAL A N 1
ATOM 969 C CA . VAL A 1 117 ? 16.306 8.465 -17.067 1.00 34.19 117 VAL A CA 1
ATOM 970 C C . VAL A 1 117 ? 17.230 9.632 -16.741 1.00 34.19 117 VAL A C 1
ATOM 972 O O . VAL A 1 117 ? 16.802 10.787 -16.711 1.00 34.19 117 VAL A O 1
ATOM 975 N N . GLU A 1 118 ? 18.501 9.335 -16.473 1.00 31.50 118 GLU A N 1
ATOM 976 C CA . GLU A 1 118 ? 19.555 10.318 -16.639 1.00 31.50 118 GLU A CA 1
ATOM 977 C C . GLU A 1 118 ? 19.394 10.854 -18.053 1.00 31.50 118 GLU A C 1
ATOM 979 O O . GLU A 1 118 ? 19.563 10.141 -19.042 1.00 31.50 118 GLU A O 1
ATOM 984 N N . THR A 1 119 ? 19.008 12.120 -18.172 1.00 29.98 119 THR A N 1
ATOM 985 C CA . THR A 1 119 ? 19.082 12.804 -19.455 1.00 29.98 119 THR A CA 1
ATOM 986 C C . THR A 1 119 ? 20.560 13.075 -19.713 1.00 29.98 119 THR A C 1
ATOM 988 O O . THR A 1 119 ? 21.059 14.187 -19.547 1.00 29.98 119 THR A O 1
ATOM 991 N N . SER A 1 120 ? 21.296 12.027 -20.070 1.00 31.31 120 SER A N 1
ATOM 992 C CA . SER A 1 120 ? 22.629 12.133 -20.627 1.00 31.31 120 SER A CA 1
ATOM 993 C C . SER A 1 120 ? 22.501 12.848 -21.970 1.00 31.31 120 SER A C 1
ATOM 995 O O . SER A 1 120 ? 22.100 12.263 -22.971 1.00 31.31 120 SER A O 1
ATOM 997 N N . GLN A 1 121 ? 22.772 14.152 -21.940 1.00 41.88 121 GLN A N 1
ATOM 998 C CA . GLN A 1 121 ? 23.352 14.961 -23.010 1.00 41.88 121 GLN A CA 1
ATOM 999 C C . GLN A 1 121 ? 22.991 14.527 -24.444 1.00 41.88 121 GLN A C 1
ATOM 1001 O O . GLN A 1 121 ? 23.704 13.741 -25.063 1.00 41.88 121 GLN A O 1
ATOM 1006 N N . SER A 1 122 ? 21.968 15.148 -25.039 1.00 28.75 122 SER A N 1
ATOM 1007 C CA . SER A 1 122 ? 21.939 15.287 -26.497 1.00 28.75 122 SER A CA 1
ATOM 1008 C C . SER A 1 122 ? 22.461 16.672 -26.873 1.00 28.75 122 SER A C 1
ATOM 1010 O O . SER A 1 122 ? 21.927 17.720 -26.513 1.00 28.75 122 SER A O 1
ATOM 1012 N N . THR A 1 123 ? 23.598 16.658 -27.559 1.00 33.44 123 THR A N 1
ATOM 1013 C CA . THR A 1 123 ? 24.222 17.820 -28.178 1.00 33.44 123 THR A CA 1
ATOM 1014 C C . THR A 1 123 ? 23.252 18.433 -29.185 1.00 33.44 123 THR A C 1
ATOM 1016 O O . THR A 1 123 ? 22.811 17.786 -30.136 1.00 33.44 123 THR A O 1
ATOM 1019 N N . THR A 1 124 ? 22.917 19.707 -29.002 1.00 31.75 124 THR A N 1
ATOM 1020 C CA . THR A 1 124 ? 22.169 20.482 -29.991 1.00 31.75 124 THR A CA 1
ATOM 1021 C C . THR A 1 124 ? 23.012 20.624 -31.259 1.00 31.75 124 THR A C 1
ATOM 1023 O O . THR A 1 124 ? 23.909 21.463 -31.367 1.00 31.75 124 THR A O 1
ATOM 1026 N N . LYS A 1 125 ? 22.724 19.791 -32.264 1.00 41.41 125 LYS A N 1
ATOM 1027 C CA . LYS A 1 125 ? 23.159 20.030 -33.642 1.00 41.41 125 LYS A CA 1
ATOM 1028 C C . LYS A 1 125 ? 22.480 21.310 -34.130 1.00 41.41 125 LYS A C 1
ATOM 1030 O O . LYS A 1 125 ? 21.297 21.322 -34.450 1.00 41.41 125 LYS A O 1
ATOM 1035 N N . LYS A 1 126 ? 23.253 22.400 -34.151 1.00 35.31 126 LYS A N 1
ATOM 1036 C CA . LYS A 1 126 ? 22.920 23.684 -34.781 1.00 35.31 126 LYS A CA 1
ATOM 1037 C C . LYS A 1 126 ? 22.367 23.462 -36.194 1.00 35.31 126 LYS A C 1
ATOM 1039 O O . LYS A 1 126 ? 23.128 23.128 -37.102 1.00 35.31 126 LYS A O 1
ATOM 1044 N N . CYS A 1 127 ? 21.084 23.746 -36.401 1.00 26.08 127 CYS A N 1
ATOM 1045 C CA . CYS A 1 127 ? 20.590 24.114 -37.723 1.00 26.08 127 CYS A CA 1
ATOM 1046 C C . CYS A 1 127 ? 21.115 25.517 -38.066 1.00 26.08 127 CYS A C 1
ATOM 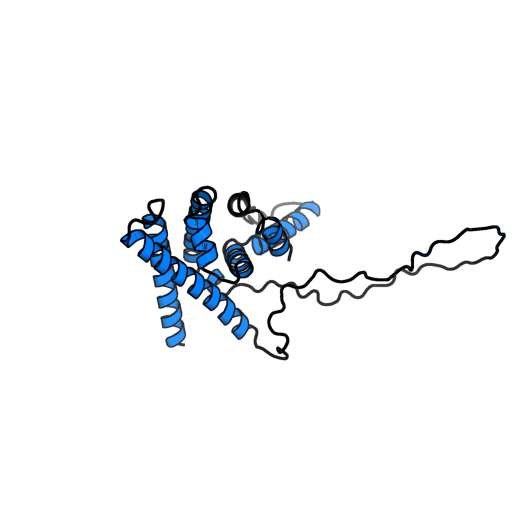1048 O O . CYS A 1 127 ? 21.022 26.459 -37.279 1.00 26.08 127 CYS A O 1
ATOM 1050 N N . LYS A 1 128 ? 21.747 25.619 -39.233 1.00 34.72 128 LYS A N 1
ATOM 1051 C CA . LYS A 1 128 ? 22.448 26.790 -39.764 1.00 34.72 128 LYS A CA 1
ATOM 1052 C C . LYS A 1 128 ? 21.414 27.744 -40.376 1.00 34.72 128 LYS A C 1
ATOM 1054 O O . LYS A 1 128 ? 20.796 27.386 -41.372 1.00 34.72 128 LYS A O 1
ATOM 1059 N N . VAL A 1 129 ? 21.231 28.936 -39.805 1.00 28.56 129 VAL A N 1
ATOM 1060 C CA . VAL A 1 129 ? 20.404 29.997 -40.409 1.00 28.56 129 VAL A CA 1
ATOM 1061 C C . VAL A 1 129 ? 21.305 30.956 -41.190 1.00 28.56 129 VAL A C 1
ATOM 1063 O O . VAL A 1 129 ? 22.346 31.398 -40.702 1.00 28.56 129 VAL A O 1
ATOM 1066 N N . HIS A 1 130 ? 20.915 31.182 -42.443 1.00 25.20 130 HIS A N 1
ATOM 1067 C CA . HIS A 1 130 ? 21.572 32.002 -43.458 1.00 25.20 130 HIS A CA 1
ATOM 1068 C C . HIS A 1 130 ? 21.378 33.507 -43.171 1.00 25.20 130 HIS A C 1
ATOM 1070 O O . HIS A 1 130 ? 20.381 33.898 -42.569 1.00 25.20 130 HIS A O 1
ATOM 1076 N N . LYS A 1 131 ? 22.355 34.334 -43.570 1.00 29.70 131 LYS A N 1
ATOM 1077 C CA . LYS A 1 131 ? 22.414 35.799 -43.377 1.00 29.70 131 LYS A CA 1
ATOM 1078 C C . LYS A 1 131 ? 21.547 36.567 -44.382 1.00 29.70 131 LYS A C 1
ATOM 1080 O O . LYS A 1 131 ? 21.448 36.121 -45.514 1.00 29.70 131 LYS A O 1
ATOM 1085 N N . GLU A 1 132 ? 21.098 37.756 -43.959 1.00 24.91 132 GLU A N 1
ATOM 1086 C CA . GLU A 1 132 ? 21.081 39.090 -44.627 1.00 24.91 132 GLU A CA 1
ATOM 1087 C C . GLU A 1 132 ? 19.913 39.890 -44.008 1.00 24.91 132 GLU A C 1
ATOM 1089 O O . GLU A 1 132 ? 18.836 39.343 -43.831 1.00 24.91 132 GLU A O 1
ATOM 1094 N N . GLY A 1 133 ? 19.996 41.128 -43.510 1.00 25.61 133 GLY A N 1
ATOM 1095 C CA . GLY A 1 133 ? 20.887 42.260 -43.750 1.00 25.61 133 GLY A CA 1
ATOM 1096 C C . GLY A 1 133 ? 20.029 43.429 -44.262 1.00 25.61 133 GLY A C 1
ATOM 1097 O O . GLY A 1 133 ? 19.576 43.310 -45.389 1.00 25.61 133 GLY A O 1
ATOM 1098 N N . ALA A 1 134 ? 19.802 44.489 -43.451 1.00 25.83 134 ALA A N 1
ATOM 1099 C CA . ALA A 1 134 ? 19.545 45.905 -43.840 1.00 25.83 134 ALA A CA 1
ATOM 1100 C C . ALA A 1 134 ? 18.573 46.719 -42.930 1.00 25.83 134 ALA A C 1
ATOM 1102 O O . ALA A 1 134 ? 17.390 46.416 -42.856 1.00 25.83 134 ALA A O 1
ATOM 1103 N N . TYR A 1 135 ? 19.121 47.753 -42.257 1.00 26.12 135 TYR A N 1
ATOM 1104 C CA . TYR A 1 135 ? 18.672 49.163 -42.029 1.00 26.12 135 TYR A CA 1
ATOM 1105 C C . TYR A 1 135 ? 17.248 49.597 -42.492 1.00 26.12 135 TYR A C 1
ATOM 1107 O O . TYR A 1 135 ? 16.800 49.161 -43.538 1.00 26.12 135 TYR A O 1
ATOM 1115 N N . SER A 1 136 ? 16.484 50.534 -41.893 1.00 28.23 136 SER A N 1
ATOM 1116 C CA . SER A 1 136 ? 16.723 51.693 -41.002 1.00 28.23 136 SER A CA 1
ATOM 1117 C C . SER A 1 136 ? 15.373 52.266 -40.469 1.00 28.23 136 SER A C 1
ATOM 1119 O O . SER A 1 136 ? 14.304 51.934 -40.965 1.00 28.23 136 SER A O 1
ATOM 1121 N N . CYS A 1 137 ? 15.477 53.143 -39.463 1.00 25.03 137 CYS A N 1
ATOM 1122 C CA . CYS A 1 137 ? 14.526 53.757 -38.519 1.00 25.03 137 CYS A CA 1
ATOM 1123 C C . CYS A 1 137 ? 13.608 54.901 -39.037 1.00 25.03 137 CYS A C 1
ATOM 1125 O O . CYS A 1 137 ? 13.998 55.653 -39.928 1.00 25.03 137 CYS A O 1
ATOM 1127 N N . GLY A 1 138 ? 12.473 55.125 -38.340 1.00 23.25 138 GLY A N 1
ATOM 1128 C CA . GLY A 1 138 ? 11.758 56.416 -38.260 1.00 23.25 138 GLY A CA 1
ATOM 1129 C C . GLY A 1 138 ? 10.544 56.462 -37.296 1.00 23.25 138 GLY A C 1
ATOM 1130 O O . GLY A 1 138 ? 9.445 56.154 -37.726 1.00 23.25 138 GLY A O 1
ATOM 1131 N N . LYS A 1 139 ? 10.802 56.830 -36.020 1.00 26.55 139 LYS A N 1
ATOM 1132 C CA . LYS A 1 139 ? 10.064 57.626 -34.977 1.00 26.55 139 LYS A CA 1
ATOM 1133 C C . LYS A 1 139 ? 8.510 57.799 -35.068 1.00 26.55 139 LYS A C 1
ATOM 1135 O O . LYS A 1 139 ? 7.991 57.985 -36.153 1.00 26.55 139 LYS A O 1
ATOM 1140 N N . ILE A 1 140 ? 7.703 57.859 -33.988 1.00 26.19 140 ILE A N 1
ATOM 1141 C CA . ILE A 1 140 ? 7.689 58.815 -32.845 1.00 26.19 140 ILE A CA 1
ATOM 1142 C C . ILE A 1 140 ? 6.761 58.310 -31.685 1.00 26.19 140 ILE A C 1
ATOM 1144 O O . ILE A 1 140 ? 5.682 57.793 -31.946 1.00 26.19 140 ILE A O 1
ATOM 1148 N N . GLU A 1 141 ? 7.219 58.549 -30.441 1.00 23.91 141 GLU A N 1
ATOM 1149 C CA . GLU A 1 141 ? 6.564 58.766 -29.114 1.00 23.91 141 GLU A CA 1
ATOM 1150 C C . GLU A 1 141 ? 5.750 57.696 -28.341 1.00 23.91 141 GLU A C 1
ATOM 1152 O O . GLU A 1 141 ? 4.603 57.368 -28.623 1.00 23.91 141 GLU A O 1
ATOM 1157 N N . THR A 1 142 ? 6.355 57.291 -27.215 1.00 28.73 142 THR A N 1
ATOM 1158 C CA . THR A 1 142 ? 5.781 56.734 -25.973 1.00 28.73 142 THR A CA 1
ATOM 1159 C C . THR A 1 142 ? 5.207 57.810 -25.038 1.00 28.73 142 THR A C 1
ATOM 1161 O O . THR A 1 142 ? 5.720 58.929 -25.016 1.00 28.73 142 THR A O 1
ATOM 1164 N N . PRO A 1 143 ? 4.351 57.400 -24.081 1.00 26.34 143 PRO A N 1
ATOM 1165 C CA . PRO A 1 143 ? 4.715 57.595 -22.677 1.00 26.34 143 PRO A CA 1
ATOM 1166 C C . PRO A 1 143 ? 4.672 56.285 -21.869 1.00 26.34 143 PRO A C 1
ATOM 1168 O O . PRO A 1 143 ? 3.631 55.673 -21.664 1.00 26.34 143 PRO A O 1
ATOM 1171 N N . SER A 1 144 ? 5.870 55.884 -21.441 1.00 24.62 144 SER A N 1
ATOM 1172 C CA . SER A 1 144 ? 6.260 55.247 -20.172 1.00 24.62 144 SER A CA 1
ATOM 1173 C C . SER A 1 144 ? 5.194 54.633 -19.246 1.00 24.62 144 SER A C 1
ATOM 1175 O O . SER A 1 144 ? 4.439 55.363 -18.612 1.00 24.62 144 SER A O 1
ATOM 1177 N N . LEU A 1 145 ? 5.331 53.328 -18.970 1.00 22.84 145 LEU A N 1
ATOM 1178 C CA . LEU A 1 145 ? 5.659 52.826 -17.625 1.00 22.84 145 LEU A CA 1
ATOM 1179 C C . LEU A 1 145 ? 6.315 51.432 -17.729 1.00 22.84 145 LEU A C 1
ATOM 1181 O O . LEU A 1 145 ? 5.930 50.601 -18.546 1.00 22.84 145 LEU A O 1
ATOM 1185 N N . SER A 1 146 ? 7.368 51.231 -16.946 1.00 28.61 146 SER A N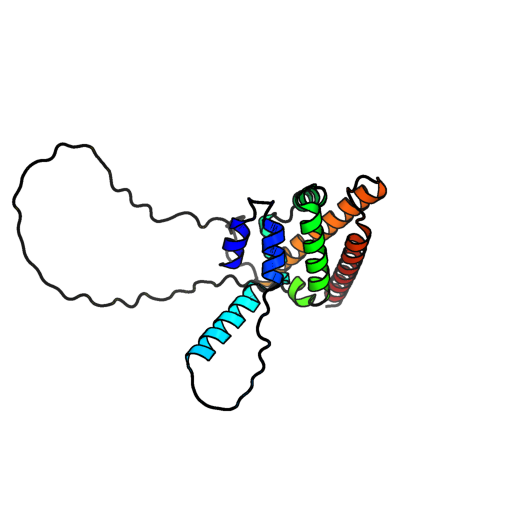 1
ATOM 1186 C CA . SER A 1 146 ? 8.391 50.194 -17.084 1.00 28.61 146 SER A CA 1
ATOM 1187 C C . SER A 1 146 ? 7.890 48.759 -16.872 1.00 28.61 146 SER A C 1
ATOM 1189 O O . SER A 1 146 ? 7.376 48.436 -15.806 1.00 28.61 146 SER A O 1
ATOM 1191 N N . ILE A 1 147 ? 8.169 47.867 -17.830 1.00 26.64 147 ILE A N 1
ATOM 1192 C CA . ILE A 1 147 ? 8.299 46.425 -17.579 1.00 26.64 147 ILE A CA 1
ATOM 1193 C C . ILE A 1 147 ? 9.753 46.069 -17.877 1.00 26.64 147 ILE A C 1
ATOM 1195 O O . ILE A 1 147 ? 10.157 45.924 -19.031 1.00 26.64 147 ILE A O 1
ATOM 1199 N N . GLU A 1 148 ? 10.561 45.973 -16.823 1.00 25.20 148 GLU A N 1
ATOM 1200 C CA . GLU A 1 148 ? 11.836 45.273 -16.906 1.00 25.20 148 GLU A CA 1
ATOM 1201 C C . GLU A 1 148 ? 11.541 43.810 -17.233 1.00 25.20 148 GLU A C 1
ATOM 1203 O O . GLU A 1 148 ? 10.991 43.064 -16.421 1.00 25.20 148 GLU A O 1
ATOM 1208 N N . ALA A 1 149 ? 11.909 43.407 -18.446 1.00 31.12 149 ALA A N 1
ATOM 1209 C CA . ALA A 1 149 ? 11.998 42.017 -18.843 1.00 31.12 149 ALA A CA 1
ATOM 1210 C C . ALA A 1 149 ? 13.036 41.320 -17.955 1.00 31.12 149 ALA A C 1
ATOM 1212 O O . ALA A 1 149 ? 14.239 41.350 -18.225 1.00 31.12 149 ALA A O 1
ATOM 1213 N N . ARG A 1 150 ? 12.573 40.689 -16.876 1.00 25.98 150 ARG A N 1
ATOM 1214 C CA . ARG A 1 150 ? 13.384 39.722 -16.148 1.00 25.98 150 ARG A CA 1
ATOM 1215 C C . ARG A 1 150 ? 13.246 38.370 -16.828 1.00 25.98 150 ARG A C 1
ATOM 1217 O O . ARG A 1 150 ? 12.178 37.768 -16.868 1.00 25.98 150 ARG A O 1
ATOM 1224 N N . LYS A 1 151 ? 14.377 37.934 -17.389 1.00 40.38 151 LYS A N 1
ATOM 1225 C CA . LYS A 1 151 ? 14.754 36.524 -17.481 1.00 40.38 151 LYS A CA 1
ATOM 1226 C C . LYS A 1 151 ? 14.330 35.835 -16.190 1.00 40.38 151 LYS A C 1
ATOM 1228 O O . LYS A 1 151 ? 14.797 36.268 -15.150 1.00 40.38 151 LYS A O 1
ATOM 1233 N N . ASP A 1 152 ? 13.520 34.794 -16.297 1.00 25.80 152 ASP A N 1
ATOM 1234 C CA . ASP A 1 152 ? 13.537 33.646 -15.391 1.00 25.80 152 ASP A CA 1
ATOM 1235 C C . ASP A 1 152 ? 12.719 32.523 -16.042 1.00 25.80 152 ASP A C 1
ATOM 1237 O O . ASP A 1 152 ? 11.534 32.329 -15.799 1.00 25.80 152 ASP A O 1
ATOM 1241 N N . ILE A 1 153 ? 13.379 31.805 -16.957 1.00 35.56 153 ILE A N 1
ATOM 1242 C CA . ILE A 1 153 ? 13.025 30.422 -17.278 1.00 35.56 153 ILE A CA 1
ATOM 1243 C C . ILE A 1 153 ? 13.914 29.578 -16.378 1.00 35.56 153 ILE A C 1
ATOM 1245 O O . ILE A 1 153 ? 15.121 29.470 -16.598 1.00 35.56 153 ILE A O 1
ATOM 1249 N N . GLY A 1 154 ? 13.314 29.012 -15.348 1.00 38.53 154 GLY A N 1
ATOM 1250 C CA . GLY A 1 154 ? 13.978 28.124 -14.415 1.00 38.53 154 GLY A CA 1
ATOM 1251 C C . GLY A 1 154 ? 13.158 28.040 -13.145 1.00 38.53 154 GLY A C 1
ATOM 1252 O O . GLY A 1 154 ? 12.585 29.037 -12.730 1.00 38.53 154 GLY A O 1
ATOM 1253 N N . VAL A 1 155 ? 13.173 26.866 -12.516 1.00 37.88 155 VAL A N 1
ATOM 1254 C CA . VAL A 1 155 ? 12.471 26.540 -11.266 1.00 37.88 155 VAL A CA 1
ATOM 1255 C C . VAL A 1 155 ? 11.017 26.138 -11.497 1.00 37.88 155 VAL A C 1
ATOM 1257 O O . VAL A 1 155 ? 10.174 27.009 -11.523 1.00 37.88 155 VAL A O 1
ATOM 1260 N N . TYR A 1 156 ? 10.756 24.829 -11.655 1.00 33.41 156 TYR A N 1
ATOM 1261 C CA . TYR A 1 156 ? 9.994 23.995 -10.699 1.00 33.41 156 TYR A CA 1
ATOM 1262 C C . TYR A 1 156 ? 10.370 22.512 -10.914 1.00 33.41 156 TYR A C 1
ATOM 1264 O O . TYR A 1 156 ? 9.532 21.675 -11.220 1.00 33.41 156 TYR A O 1
ATOM 1272 N N . ASP A 1 157 ? 11.655 22.169 -10.790 1.00 35.12 157 ASP A N 1
ATOM 1273 C CA . ASP A 1 157 ? 12.047 20.773 -10.564 1.00 35.12 157 ASP A CA 1
ATOM 1274 C C . ASP A 1 157 ? 12.876 20.715 -9.289 1.00 35.12 157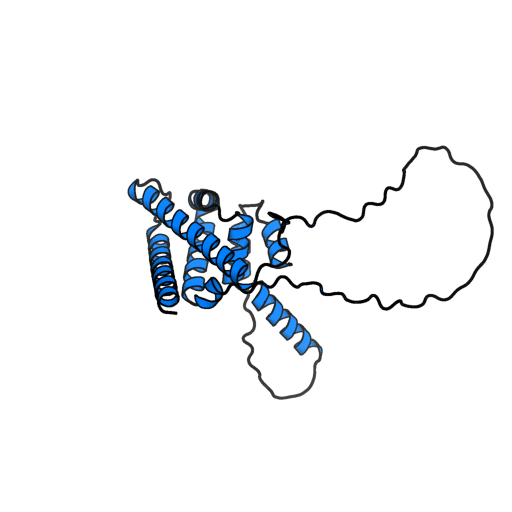 ASP A C 1
ATOM 1276 O O . ASP A 1 157 ? 14.075 21.005 -9.248 1.00 35.12 157 ASP A O 1
ATOM 1280 N N . LYS A 1 158 ? 12.171 20.483 -8.189 1.00 39.16 158 LYS A N 1
ATOM 1281 C CA . LYS A 1 158 ? 12.778 20.344 -6.878 1.00 39.16 158 LYS A CA 1
ATOM 1282 C C . LYS A 1 158 ? 11.902 19.438 -6.042 1.00 39.16 158 LYS A C 1
ATOM 1284 O O . LYS A 1 158 ? 11.260 19.935 -5.134 1.00 39.16 158 LYS A O 1
ATOM 1289 N N . HIS A 1 159 ? 11.932 18.133 -6.314 1.00 39.03 159 HIS A N 1
ATOM 1290 C CA . HIS A 1 159 ? 11.808 17.112 -5.262 1.00 39.03 159 HIS A CA 1
ATOM 1291 C C . HIS A 1 159 ? 12.414 15.755 -5.657 1.00 39.03 159 HIS A C 1
ATOM 1293 O O . HIS A 1 159 ? 11.793 14.706 -5.565 1.00 39.03 159 HIS A O 1
ATOM 1299 N N . CYS A 1 160 ? 13.704 15.805 -6.003 1.00 43.25 160 CYS A N 1
ATOM 1300 C CA . CYS A 1 160 ? 14.699 14.824 -5.559 1.00 43.25 160 CYS A CA 1
ATOM 1301 C C . CYS A 1 160 ? 15.880 15.581 -4.923 1.00 43.25 160 CYS A C 1
ATOM 1303 O O . CYS A 1 160 ? 17.002 15.559 -5.419 1.00 43.25 160 CYS A O 1
ATOM 1305 N N . ARG A 1 161 ? 15.634 16.355 -3.858 1.00 38.84 161 ARG A N 1
ATOM 1306 C CA . ARG A 1 161 ? 16.712 16.913 -3.020 1.00 38.84 161 ARG A CA 1
ATOM 1307 C C . ARG A 1 161 ? 16.296 16.955 -1.555 1.00 38.84 161 ARG A C 1
ATOM 1309 O O . ARG A 1 161 ? 15.952 18.010 -1.030 1.00 38.84 161 ARG A O 1
ATOM 1316 N N . ARG A 1 162 ? 16.463 15.826 -0.870 1.00 36.19 162 ARG A N 1
ATOM 1317 C CA . ARG A 1 162 ? 17.011 15.848 0.489 1.00 36.19 162 ARG A CA 1
ATOM 1318 C C . ARG A 1 162 ? 18.388 15.183 0.438 1.00 36.19 162 ARG A C 1
ATOM 1320 O O . ARG A 1 162 ? 18.519 14.059 -0.021 1.00 36.19 162 ARG A O 1
ATOM 1327 N N . ASN A 1 163 ? 19.390 15.958 0.860 1.00 35.06 163 ASN A N 1
ATOM 1328 C CA . ASN A 1 163 ? 20.833 15.687 0.928 1.00 35.06 163 ASN A CA 1
ATOM 1329 C C . ASN A 1 163 ? 21.638 15.747 -0.383 1.00 35.06 163 ASN A C 1
ATOM 1331 O O . ASN A 1 163 ? 22.143 14.752 -0.894 1.00 35.06 163 ASN A O 1
ATOM 1335 N N . GLN A 1 164 ? 21.910 16.974 -0.842 1.00 44.66 164 GLN A N 1
ATOM 1336 C CA . GLN A 1 164 ? 23.160 17.244 -1.555 1.00 44.66 164 GLN A CA 1
ATOM 1337 C C . GLN A 1 164 ? 24.331 17.157 -0.576 1.00 44.66 164 GLN A C 1
ATOM 1339 O O . GLN A 1 164 ? 24.659 18.139 0.073 1.00 44.66 164 GLN A O 1
ATOM 1344 N N . ASN A 1 165 ? 24.904 15.959 -0.475 1.00 38.66 165 ASN A N 1
ATOM 1345 C CA . ASN A 1 165 ? 26.296 15.684 -0.106 1.00 38.66 165 ASN A CA 1
ATOM 1346 C C . ASN A 1 165 ? 26.704 14.287 -0.627 1.00 38.66 165 ASN A C 1
ATOM 1348 O O . ASN A 1 165 ? 27.386 13.532 0.057 1.00 38.66 165 ASN A O 1
ATOM 1352 N N . PHE A 1 166 ? 26.270 13.918 -1.838 1.00 40.78 166 PHE A N 1
ATOM 1353 C CA . PHE A 1 166 ? 26.613 12.633 -2.453 1.00 40.78 166 PHE A CA 1
ATOM 1354 C C . PHE A 1 166 ? 27.391 12.837 -3.743 1.00 40.78 166 PHE A C 1
ATOM 1356 O O . PHE A 1 166 ? 26.882 12.689 -4.847 1.00 40.78 166 PHE A O 1
ATOM 1363 N N . VAL A 1 167 ? 28.661 13.185 -3.571 1.00 40.50 167 VAL A N 1
ATOM 1364 C CA . VAL A 1 167 ? 29.691 12.755 -4.510 1.00 40.50 167 VAL A CA 1
ATOM 1365 C C . VAL A 1 167 ? 30.074 11.341 -4.056 1.00 40.50 167 VAL A C 1
ATOM 1367 O O . VAL A 1 167 ? 30.532 11.173 -2.929 1.00 40.50 167 VAL A O 1
ATOM 1370 N N . ASN A 1 168 ? 29.827 10.346 -4.914 1.00 44.44 168 ASN A N 1
ATOM 1371 C CA . ASN A 1 168 ? 30.171 8.921 -4.766 1.00 44.44 168 ASN A CA 1
ATOM 1372 C C . ASN A 1 168 ? 29.397 8.126 -3.687 1.00 44.44 168 ASN A C 1
ATOM 1374 O O . ASN A 1 168 ? 29.957 7.776 -2.649 1.00 44.44 168 ASN A O 1
ATOM 1378 N N . ARG A 1 169 ? 28.134 7.755 -3.948 1.00 47.00 169 ARG A N 1
ATOM 1379 C CA . ARG A 1 169 ? 27.508 6.591 -3.288 1.00 47.00 169 ARG A CA 1
ATOM 1380 C C . ARG A 1 169 ? 27.117 5.544 -4.321 1.00 47.00 169 ARG A C 1
ATOM 1382 O O . ARG A 1 169 ? 26.583 5.883 -5.366 1.00 47.00 169 ARG A O 1
ATOM 1389 N N . ASP A 1 170 ? 27.439 4.300 -3.995 1.00 57.75 170 ASP A N 1
ATOM 1390 C CA . ASP A 1 170 ? 27.192 3.095 -4.785 1.00 57.75 170 ASP A CA 1
ATOM 1391 C C . ASP A 1 170 ? 25.674 2.883 -4.975 1.00 57.75 170 ASP A C 1
ATOM 1393 O O . ASP A 1 170 ? 24.920 2.982 -4.000 1.00 57.75 170 ASP A O 1
ATOM 1397 N N . ASP A 1 171 ? 25.216 2.596 -6.199 1.00 60.25 171 ASP A N 1
ATOM 1398 C CA . ASP A 1 171 ? 23.792 2.410 -6.562 1.00 60.25 171 ASP A CA 1
ATOM 1399 C C . ASP A 1 171 ? 23.096 1.361 -5.678 1.00 60.25 171 ASP A C 1
ATOM 1401 O O . ASP A 1 171 ? 21.908 1.459 -5.349 1.00 60.25 171 ASP A O 1
ATOM 1405 N N . ASN A 1 172 ? 23.870 0.378 -5.218 1.00 60.50 172 ASN A N 1
ATOM 1406 C CA . ASN A 1 172 ? 23.419 -0.670 -4.308 1.00 60.50 172 ASN A CA 1
ATOM 1407 C C . ASN A 1 172 ? 22.976 -0.126 -2.940 1.00 60.50 172 ASN A C 1
ATOM 1409 O O . ASN A 1 172 ? 22.065 -0.674 -2.319 1.00 60.50 172 ASN A O 1
ATOM 1413 N N . GLN A 1 173 ? 23.575 0.973 -2.469 1.00 64.44 173 GLN A N 1
ATOM 1414 C CA . GLN A 1 173 ? 23.236 1.567 -1.177 1.00 64.44 173 GLN A CA 1
ATOM 1415 C C . GLN A 1 173 ? 21.912 2.340 -1.227 1.00 64.44 173 GLN A C 1
ATOM 1417 O O . GLN A 1 173 ? 21.144 2.278 -0.271 1.00 64.44 173 GLN A O 1
ATOM 1422 N N . ILE A 1 174 ? 21.617 3.022 -2.339 1.00 65.75 174 ILE A N 1
ATOM 1423 C CA . ILE A 1 174 ? 20.357 3.762 -2.537 1.00 65.75 174 ILE A CA 1
ATOM 1424 C C . ILE A 1 174 ? 19.183 2.786 -2.696 1.00 65.75 174 ILE A C 1
ATOM 1426 O O . ILE A 1 174 ? 18.129 2.957 -2.078 1.00 65.75 174 ILE A O 1
ATOM 1430 N N . ARG A 1 175 ? 19.382 1.709 -3.462 1.00 65.06 175 ARG A N 1
ATOM 1431 C CA . ARG A 1 175 ? 18.398 0.628 -3.616 1.00 65.06 175 ARG A CA 1
ATOM 1432 C C . ARG A 1 175 ? 18.043 -0.008 -2.272 1.00 65.06 175 ARG A C 1
ATOM 1434 O O . ARG A 1 175 ? 16.867 -0.160 -1.947 1.00 65.06 175 ARG A O 1
ATOM 1441 N N . GLY A 1 176 ? 19.065 -0.292 -1.461 1.00 70.12 176 GLY A N 1
ATOM 1442 C CA . GLY A 1 176 ? 18.889 -0.802 -0.105 1.00 70.12 176 GLY A CA 1
ATOM 1443 C C . GLY A 1 176 ? 18.083 0.139 0.795 1.00 70.12 176 GLY A C 1
ATOM 1444 O O . GLY A 1 176 ? 17.299 -0.340 1.608 1.00 70.12 176 GLY A O 1
ATOM 1445 N N . THR A 1 177 ? 18.220 1.463 0.651 1.00 80.12 177 THR A N 1
ATOM 1446 C CA . THR A 1 177 ? 17.426 2.416 1.447 1.00 80.12 177 THR A CA 1
ATOM 1447 C C . THR A 1 177 ? 15.956 2.445 1.036 1.00 80.12 177 THR A C 1
ATOM 1449 O O . THR A 1 177 ? 15.107 2.335 1.908 1.00 80.12 177 THR A O 1
ATOM 1452 N N . VAL A 1 178 ? 15.640 2.468 -0.265 1.00 87.00 178 VAL A N 1
ATOM 1453 C CA . VAL A 1 178 ? 14.244 2.545 -0.747 1.00 87.00 178 VAL A CA 1
ATOM 1454 C C . VAL A 1 178 ? 13.430 1.321 -0.325 1.00 87.00 178 VAL A C 1
ATOM 1456 O O . VAL A 1 178 ? 12.326 1.455 0.199 1.00 87.00 178 VAL A O 1
ATOM 1459 N N . TYR A 1 179 ? 13.990 0.119 -0.500 1.00 90.69 179 TYR A N 1
ATOM 1460 C CA . TYR A 1 179 ? 13.344 -1.110 -0.039 1.00 90.69 179 TYR A CA 1
ATOM 1461 C C . TYR A 1 179 ? 13.103 -1.093 1.476 1.00 90.69 179 TYR A C 1
ATOM 1463 O O . TYR A 1 179 ? 12.010 -1.439 1.924 1.00 90.69 179 TYR A O 1
ATOM 1471 N N . ASN A 1 180 ? 14.103 -0.683 2.263 1.00 92.06 180 ASN A N 1
ATOM 1472 C CA . ASN A 1 180 ? 13.973 -0.640 3.718 1.00 92.06 180 ASN A CA 1
ATOM 1473 C C . ASN A 1 180 ? 12.942 0.400 4.174 1.00 92.06 180 ASN A C 1
ATOM 1475 O O . ASN A 1 180 ? 12.131 0.084 5.039 1.00 92.06 180 ASN A O 1
ATOM 1479 N N . ASP A 1 181 ? 12.911 1.584 3.563 1.00 93.56 181 ASP A N 1
ATOM 1480 C CA . ASP A 1 181 ? 11.936 2.631 3.881 1.00 93.56 181 ASP A CA 1
ATOM 1481 C C . ASP A 1 181 ? 10.504 2.158 3.575 1.00 93.56 181 ASP A C 1
ATOM 1483 O O . ASP A 1 181 ? 9.612 2.246 4.422 1.00 93.56 181 ASP A O 1
ATOM 1487 N N . ALA A 1 182 ? 10.289 1.555 2.399 1.00 95.19 182 ALA A N 1
ATOM 1488 C CA . ALA A 1 182 ? 9.001 0.977 2.021 1.00 95.19 182 ALA A CA 1
ATOM 1489 C C . ALA A 1 182 ? 8.581 -0.167 2.958 1.00 95.19 182 ALA A C 1
ATOM 1491 O O . ALA A 1 182 ? 7.432 -0.227 3.403 1.00 95.19 182 ALA A O 1
ATOM 1492 N N . LYS A 1 183 ? 9.513 -1.068 3.287 1.00 96.00 183 LYS A N 1
ATOM 1493 C CA . LYS A 1 183 ? 9.291 -2.171 4.225 1.00 96.00 183 LYS A CA 1
ATOM 1494 C C . LYS A 1 183 ? 8.883 -1.651 5.602 1.00 96.00 183 LYS A C 1
ATOM 1496 O O . LYS A 1 183 ? 7.860 -2.088 6.126 1.00 96.00 183 LYS A O 1
ATOM 1501 N N . GLU A 1 184 ? 9.652 -0.740 6.192 1.00 96.81 184 GLU A N 1
ATOM 1502 C CA . GLU A 1 184 ? 9.372 -0.220 7.533 1.00 96.81 184 GLU A CA 1
ATOM 1503 C C . GLU A 1 184 ? 8.065 0.573 7.577 1.00 96.81 184 GLU A C 1
ATOM 1505 O O . GLU A 1 184 ? 7.307 0.441 8.541 1.00 96.81 184 GLU A O 1
ATOM 1510 N N . CYS A 1 185 ? 7.746 1.321 6.516 1.00 97.94 185 CYS A N 1
ATOM 1511 C CA . CYS A 1 185 ? 6.456 1.988 6.360 1.00 97.94 185 CYS A CA 1
ATOM 1512 C C . CYS A 1 185 ? 5.294 0.983 6.411 1.00 97.94 185 CYS A C 1
ATOM 1514 O O . CYS A 1 185 ? 4.405 1.094 7.258 1.00 97.94 185 CYS A O 1
ATOM 1516 N N . LEU A 1 186 ? 5.329 -0.049 5.562 1.00 97.94 186 LEU A N 1
ATOM 1517 C CA . LEU A 1 186 ? 4.265 -1.052 5.464 1.00 97.94 186 LEU A CA 1
ATOM 1518 C C . LEU A 1 186 ? 4.125 -1.895 6.742 1.00 97.94 186 LEU A C 1
ATOM 1520 O O . LEU A 1 186 ? 3.005 -2.188 7.160 1.00 97.94 186 LEU A O 1
ATOM 1524 N N . LEU A 1 187 ? 5.232 -2.254 7.399 1.00 98.19 187 LEU A N 1
ATOM 1525 C CA . LEU A 1 187 ? 5.191 -2.972 8.679 1.00 98.19 187 LEU A CA 1
ATOM 1526 C C . LEU A 1 187 ? 4.679 -2.082 9.821 1.00 98.19 187 LEU A C 1
ATOM 1528 O O . LEU A 1 187 ? 3.971 -2.554 10.705 1.00 98.19 187 LEU A O 1
ATOM 1532 N N . SER A 1 188 ? 4.998 -0.788 9.817 1.00 98.56 188 SER A N 1
ATOM 1533 C CA . SER A 1 188 ? 4.469 0.154 10.815 1.00 98.56 188 SER A CA 1
ATOM 1534 C C . SER A 1 188 ? 2.977 0.419 10.630 1.00 98.56 188 SER A C 1
ATOM 1536 O O . SER A 1 188 ? 2.238 0.527 11.616 1.00 98.56 188 SER A O 1
ATOM 1538 N N . LEU A 1 189 ? 2.519 0.432 9.378 1.00 98.62 189 LEU A N 1
ATOM 1539 C CA . LEU A 1 189 ? 1.105 0.476 9.040 1.00 98.62 189 LEU A CA 1
ATOM 1540 C C . LEU A 1 189 ? 0.365 -0.768 9.551 1.00 98.62 189 LEU A C 1
ATOM 1542 O O . LEU A 1 189 ? -0.667 -0.631 10.204 1.00 98.62 189 LEU A O 1
ATOM 1546 N N . GLU A 1 190 ? 0.908 -1.969 9.322 1.00 98.25 190 GLU A N 1
ATOM 1547 C CA . GLU A 1 190 ? 0.346 -3.233 9.822 1.00 98.25 190 GLU A CA 1
ATOM 1548 C C . GLU A 1 190 ? 0.148 -3.204 11.341 1.00 98.25 190 GLU A C 1
ATOM 1550 O O . GLU A 1 190 ? -0.966 -3.437 11.814 1.00 98.25 190 GLU A O 1
ATOM 1555 N N . ARG A 1 191 ? 1.177 -2.812 12.103 1.00 98.44 191 ARG A N 1
ATOM 1556 C CA . ARG A 1 191 ? 1.088 -2.694 13.569 1.00 98.44 191 ARG A CA 1
ATOM 1557 C C . ARG A 1 191 ? 0.002 -1.709 14.008 1.00 98.44 191 ARG A C 1
ATOM 1559 O O . ARG A 1 191 ? -0.727 -1.978 14.966 1.00 98.44 191 ARG A O 1
ATOM 1566 N N . SER A 1 192 ? -0.123 -0.579 13.312 1.00 98.31 192 SER A N 1
ATOM 1567 C CA . SER A 1 192 ? -1.141 0.438 13.607 1.00 98.31 192 SER A CA 1
ATOM 1568 C C . SER A 1 192 ? -2.559 -0.077 13.342 1.00 98.31 192 SER A C 1
ATOM 1570 O O . SER A 1 192 ? -3.438 0.076 14.191 1.00 98.31 192 SER A O 1
ATOM 1572 N N . ILE A 1 193 ? -2.772 -0.758 12.212 1.00 97.94 193 ILE A N 1
ATOM 1573 C CA . ILE A 1 193 ? -4.059 -1.383 11.870 1.00 97.94 193 ILE A CA 1
ATOM 1574 C C . ILE A 1 193 ? -4.412 -2.477 12.884 1.00 97.94 193 ILE A C 1
ATOM 1576 O O . ILE A 1 193 ? -5.542 -2.503 13.370 1.00 97.94 193 ILE A O 1
ATOM 1580 N N . SER A 1 194 ? -3.461 -3.347 13.239 1.00 97.62 194 SER A N 1
ATOM 1581 C CA . SER A 1 194 ? -3.647 -4.405 14.241 1.00 97.62 194 SER A CA 1
ATOM 1582 C C . SER A 1 194 ? -4.062 -3.820 15.599 1.00 97.62 194 SER A C 1
ATOM 1584 O O . SER A 1 194 ? -5.081 -4.226 16.155 1.00 97.62 194 SER A O 1
ATOM 1586 N N . SER A 1 195 ? -3.367 -2.781 16.075 1.00 97.81 195 SER A N 1
ATOM 1587 C CA . SER A 1 195 ? -3.687 -2.075 17.328 1.00 97.81 195 SER A CA 1
ATOM 1588 C C . SER A 1 195 ? -5.090 -1.456 17.328 1.00 97.81 195 SER A C 1
ATOM 1590 O O . SER A 1 195 ? -5.814 -1.549 18.322 1.00 97.81 195 SER A O 1
ATOM 1592 N N . LEU A 1 196 ? -5.510 -0.832 16.221 1.00 96.81 196 LEU A N 1
ATOM 1593 C CA . LEU A 1 196 ? -6.869 -0.292 16.095 1.00 96.81 196 LEU A CA 1
ATOM 1594 C C . LEU A 1 196 ? -7.924 -1.396 16.006 1.00 96.81 196 LEU A C 1
ATOM 1596 O O . LEU A 1 196 ? -9.012 -1.244 16.564 1.00 96.81 196 LEU A O 1
ATOM 1600 N N . HIS A 1 197 ? -7.619 -2.503 15.329 1.00 96.38 197 HIS A N 1
ATOM 1601 C CA . HIS A 1 197 ? -8.526 -3.637 15.203 1.00 96.38 197 HIS A CA 1
ATOM 1602 C C . HIS A 1 197 ? -8.784 -4.313 16.552 1.00 96.38 197 HIS A C 1
ATOM 1604 O O . HIS A 1 197 ? -9.941 -4.534 16.902 1.00 96.38 197 HIS A O 1
ATOM 1610 N N . GLU A 1 198 ? -7.734 -4.561 17.341 1.00 96.81 198 GLU A N 1
ATOM 1611 C CA . GLU A 1 198 ? -7.836 -5.118 18.698 1.00 96.81 198 GLU A CA 1
ATOM 1612 C C . GLU A 1 198 ? -8.697 -4.245 19.620 1.00 96.81 198 GLU A C 1
ATOM 1614 O O . GLU A 1 198 ? -9.440 -4.750 20.462 1.00 96.81 198 GLU A O 1
ATOM 1619 N N . LYS A 1 199 ? -8.645 -2.923 19.427 1.00 97.06 199 LYS A N 1
ATOM 1620 C CA . LYS A 1 199 ? -9.450 -1.943 20.170 1.00 97.06 199 LYS A CA 1
ATOM 1621 C C . LYS A 1 199 ? -10.855 -1.738 19.596 1.00 97.06 199 LYS A C 1
ATOM 1623 O O . LYS A 1 199 ? -11.607 -0.945 20.151 1.00 97.06 199 LYS A O 1
ATOM 1628 N N . ASN A 1 200 ? -11.225 -2.431 18.515 1.00 94.69 200 ASN A N 1
ATOM 1629 C CA . ASN A 1 200 ? -12.478 -2.237 17.773 1.00 94.69 200 ASN A CA 1
ATOM 1630 C C . ASN A 1 200 ? -12.693 -0.788 17.287 1.00 94.69 200 ASN A C 1
ATOM 1632 O O . ASN A 1 200 ? -13.823 -0.315 17.203 1.00 94.69 200 ASN A O 1
ATOM 1636 N N . LEU A 1 201 ? -11.604 -0.078 16.975 1.00 95.81 201 LEU A N 1
ATOM 1637 C CA . LEU A 1 201 ? -11.620 1.315 16.508 1.00 95.81 201 LEU A CA 1
ATOM 1638 C C . LEU A 1 201 ? -11.477 1.443 14.988 1.00 95.81 201 LEU A C 1
ATOM 1640 O O . LEU A 1 201 ? -11.613 2.536 14.447 1.00 95.81 201 LEU A O 1
ATOM 1644 N N . PHE A 1 202 ? -11.185 0.345 14.291 1.00 95.31 202 PHE A N 1
ATOM 1645 C CA . PHE A 1 202 ? -11.053 0.366 12.839 1.00 95.31 202 PHE A CA 1
ATOM 1646 C C . PHE A 1 202 ? -12.444 0.402 12.172 1.00 95.31 202 PHE A C 1
ATOM 1648 O O . PHE A 1 202 ? -13.308 -0.391 12.552 1.00 95.31 202 PHE A O 1
ATOM 1655 N N . PRO A 1 203 ? -12.688 1.277 11.178 1.00 94.12 203 PRO A N 1
ATOM 1656 C CA . PRO A 1 203 ? -14.046 1.560 10.690 1.00 94.12 203 PRO A CA 1
ATOM 1657 C C . PRO A 1 203 ? -14.710 0.420 9.902 1.00 94.12 203 PRO A C 1
ATOM 1659 O O . PRO A 1 203 ? -15.914 0.452 9.654 1.00 94.12 203 PRO A O 1
ATOM 1662 N N . TYR A 1 204 ? -13.949 -0.594 9.496 1.00 95.00 204 TYR A N 1
ATOM 1663 C CA . TYR A 1 204 ? -14.432 -1.786 8.797 1.00 95.00 204 TYR A CA 1
ATOM 1664 C C . TYR A 1 204 ? -13.595 -3.006 9.194 1.00 95.00 204 TYR A C 1
ATOM 1666 O O . TYR A 1 204 ? -12.697 -2.905 10.019 1.00 95.00 204 TYR A O 1
ATOM 1674 N N . ASN A 1 205 ? -13.879 -4.184 8.630 1.00 94.56 205 ASN A N 1
ATOM 1675 C CA . ASN A 1 205 ? -13.127 -5.409 8.916 1.00 94.56 205 ASN A CA 1
ATOM 1676 C C . ASN A 1 205 ? -11.743 -5.399 8.220 1.00 94.56 205 ASN A C 1
ATOM 1678 O O . ASN A 1 205 ? -11.695 -5.597 7.000 1.00 94.56 205 ASN A O 1
ATOM 1682 N N . PRO A 1 206 ? -10.616 -5.252 8.949 1.00 96.06 206 PRO A N 1
ATOM 1683 C CA . PRO A 1 206 ? -9.286 -5.214 8.349 1.00 96.06 206 PRO A CA 1
ATOM 1684 C C . PRO A 1 206 ? -8.677 -6.610 8.157 1.00 96.06 206 PRO A C 1
ATOM 1686 O O . PRO A 1 206 ? -7.573 -6.723 7.628 1.00 96.06 206 PRO A O 1
ATOM 1689 N N . ALA A 1 207 ? -9.357 -7.698 8.543 1.00 96.00 207 ALA A N 1
ATOM 1690 C CA . ALA A 1 207 ? -8.783 -9.045 8.516 1.00 96.00 207 ALA A CA 1
ATOM 1691 C C . ALA A 1 207 ? -8.220 -9.478 7.143 1.00 96.00 207 ALA A C 1
ATOM 1693 O O . ALA A 1 207 ? -7.150 -10.090 7.113 1.00 96.00 207 ALA A O 1
ATOM 1694 N N . PRO A 1 208 ? -8.856 -9.181 5.988 1.00 96.38 208 PRO A N 1
ATOM 1695 C CA . PRO A 1 208 ? -8.259 -9.483 4.684 1.00 96.38 208 PRO A CA 1
ATOM 1696 C C . PRO A 1 208 ? -6.942 -8.735 4.433 1.00 96.38 208 PRO A C 1
ATOM 1698 O O . PRO A 1 208 ? -6.014 -9.303 3.849 1.00 96.38 208 PRO A O 1
ATOM 1701 N N . LEU A 1 209 ? -6.858 -7.484 4.891 1.00 97.06 209 LEU A N 1
ATOM 1702 C CA . LEU A 1 209 ? -5.671 -6.645 4.772 1.00 97.06 209 LEU A CA 1
ATOM 1703 C C . LEU A 1 209 ? -4.552 -7.162 5.685 1.00 97.06 209 LEU A C 1
ATOM 1705 O O . LEU A 1 209 ? -3.447 -7.402 5.208 1.00 97.06 209 LEU A O 1
ATOM 1709 N N . LEU A 1 210 ? -4.865 -7.474 6.945 1.00 97.75 210 LEU A N 1
ATOM 1710 C CA . LEU A 1 210 ? -3.922 -8.066 7.903 1.00 97.75 210 LEU A CA 1
ATOM 1711 C C . LEU A 1 210 ? -3.361 -9.414 7.426 1.00 97.75 210 LEU A C 1
ATOM 1713 O O . LEU A 1 210 ? -2.160 -9.655 7.518 1.00 97.75 210 LEU A O 1
ATOM 1717 N N . ARG A 1 211 ? -4.192 -10.284 6.832 1.00 97.81 211 ARG A N 1
ATOM 1718 C CA . ARG A 1 211 ? -3.701 -11.532 6.213 1.00 97.81 211 ARG A CA 1
ATOM 1719 C C . ARG A 1 211 ? -2.706 -11.270 5.080 1.00 97.81 211 ARG A C 1
ATOM 1721 O O . ARG A 1 211 ? -1.752 -12.028 4.928 1.00 97.81 211 ARG A O 1
ATOM 1728 N N . SER A 1 212 ? -2.930 -10.217 4.295 1.00 97.06 212 SER A N 1
ATOM 1729 C CA . SER A 1 212 ? -2.027 -9.830 3.205 1.00 97.06 212 SER A CA 1
ATOM 1730 C C . SER A 1 212 ? -0.707 -9.273 3.746 1.00 97.06 212 SER A C 1
ATOM 1732 O O . SER A 1 212 ? 0.354 -9.635 3.244 1.00 97.06 212 SER A O 1
ATOM 1734 N N . PHE A 1 213 ? -0.749 -8.474 4.817 1.00 97.81 213 PHE A N 1
ATOM 1735 C CA . PHE A 1 213 ? 0.460 -8.003 5.493 1.00 97.81 213 PHE A CA 1
ATOM 1736 C C . PHE A 1 213 ? 1.262 -9.129 6.147 1.00 97.81 213 PHE A C 1
ATOM 1738 O O . PHE A 1 213 ? 2.484 -9.139 6.034 1.00 97.81 213 PHE A O 1
ATOM 1745 N N . LYS A 1 214 ? 0.606 -10.123 6.757 1.00 97.12 214 LYS A N 1
ATOM 1746 C CA . LYS A 1 214 ? 1.302 -11.302 7.292 1.00 97.12 214 LYS A CA 1
ATOM 1747 C C . LYS A 1 214 ? 2.131 -12.000 6.211 1.00 97.12 214 LYS A C 1
ATOM 1749 O O . LYS A 1 214 ? 3.289 -12.337 6.440 1.00 97.12 214 LYS A O 1
ATOM 1754 N N . ARG A 1 215 ? 1.560 -12.164 5.012 1.00 97.06 215 ARG A N 1
ATOM 1755 C CA . ARG A 1 215 ? 2.283 -12.739 3.871 1.00 97.06 215 ARG A CA 1
ATOM 1756 C C . ARG A 1 215 ? 3.488 -11.888 3.465 1.00 97.06 215 ARG A C 1
ATOM 1758 O O . ARG A 1 215 ? 4.549 -12.436 3.189 1.00 97.06 215 ARG A O 1
ATOM 1765 N N . PHE A 1 216 ? 3.332 -10.567 3.440 1.00 96.94 216 PHE A N 1
ATOM 1766 C CA . PHE A 1 216 ? 4.432 -9.640 3.177 1.00 96.94 216 PHE A CA 1
ATOM 1767 C C . PHE A 1 216 ? 5.549 -9.766 4.227 1.00 96.94 216 PHE A C 1
ATOM 1769 O O . PHE A 1 216 ? 6.719 -9.872 3.874 1.00 96.94 216 PHE A O 1
ATOM 1776 N N . GLN A 1 217 ? 5.196 -9.853 5.510 1.00 96.81 217 GLN A N 1
ATOM 1777 C CA . GLN A 1 217 ? 6.151 -10.011 6.605 1.00 96.81 217 GLN A CA 1
ATOM 1778 C C . GLN A 1 217 ? 6.949 -11.324 6.506 1.00 96.81 217 GLN A C 1
ATOM 1780 O O . GLN A 1 217 ? 8.157 -11.321 6.731 1.00 96.81 217 GLN A O 1
ATOM 1785 N N . GLU A 1 218 ? 6.308 -12.440 6.139 1.00 96.81 218 GLU A N 1
ATOM 1786 C CA . GLU A 1 218 ? 6.996 -13.716 5.873 1.00 96.81 218 GLU A CA 1
ATOM 1787 C C . GLU A 1 218 ? 8.070 -13.566 4.783 1.00 96.81 218 GLU A C 1
ATOM 1789 O O . GLU A 1 218 ? 9.180 -14.076 4.931 1.00 96.81 218 GLU A O 1
ATOM 1794 N N . LEU A 1 219 ? 7.762 -12.835 3.706 1.00 95.69 219 LEU A N 1
ATOM 1795 C CA . LEU A 1 219 ? 8.713 -12.573 2.624 1.00 95.69 219 LEU A CA 1
ATOM 1796 C C . LEU A 1 219 ? 9.890 -11.709 3.095 1.00 95.69 219 LEU A C 1
ATOM 1798 O O . LEU A 1 219 ? 11.034 -12.031 2.776 1.00 95.69 219 LEU A O 1
ATOM 1802 N N . CYS A 1 220 ? 9.640 -10.684 3.918 1.00 94.62 220 CYS A N 1
ATOM 1803 C CA . CYS A 1 220 ? 10.707 -9.890 4.532 1.00 94.62 220 CYS A CA 1
ATOM 1804 C C . CYS A 1 220 ? 11.674 -10.752 5.358 1.00 94.62 220 CYS A C 1
ATOM 1806 O O . CYS A 1 220 ? 12.887 -10.606 5.221 1.00 94.62 220 CYS A O 1
ATOM 1808 N N . HIS A 1 221 ? 11.153 -11.660 6.191 1.00 94.06 221 HIS A N 1
ATOM 1809 C CA . HIS A 1 221 ? 11.983 -12.550 7.013 1.00 94.06 221 HIS A CA 1
ATOM 1810 C C . HIS A 1 221 ? 12.847 -13.481 6.158 1.00 94.06 221 HIS A C 1
ATOM 1812 O O . HIS A 1 221 ? 14.040 -13.635 6.421 1.00 94.06 221 HIS A O 1
ATOM 1818 N N . HIS A 1 222 ? 12.274 -14.062 5.100 1.00 92.25 222 HIS A N 1
ATOM 1819 C CA . HIS A 1 222 ? 13.021 -14.905 4.162 1.00 92.25 222 HIS A CA 1
ATOM 1820 C C . HIS A 1 222 ? 14.121 -14.139 3.416 1.00 92.25 222 HIS A C 1
ATOM 1822 O O . HIS A 1 222 ? 15.203 -14.688 3.187 1.00 92.25 222 HIS A O 1
ATOM 1828 N N . GLU A 1 223 ? 13.870 -12.880 3.055 1.00 90.94 223 GLU A N 1
ATOM 1829 C CA . GLU A 1 223 ? 14.859 -12.006 2.420 1.00 90.94 223 GLU A CA 1
ATOM 1830 C C . GLU A 1 223 ? 16.037 -11.725 3.368 1.00 90.94 223 GLU A C 1
ATOM 1832 O O . GLU A 1 223 ? 17.201 -11.879 2.997 1.00 90.94 223 GLU A O 1
ATOM 1837 N N . GLU A 1 224 ? 15.760 -11.403 4.634 1.00 88.50 224 GLU A N 1
ATOM 1838 C CA . GLU A 1 224 ? 16.796 -11.193 5.653 1.00 88.50 224 GLU A CA 1
ATOM 1839 C C . GLU A 1 224 ? 17.623 -12.453 5.931 1.00 88.50 224 GLU A C 1
ATOM 1841 O O . GLU A 1 224 ? 18.847 -12.386 6.046 1.00 88.50 224 GLU A O 1
ATOM 1846 N N . GLU A 1 225 ? 16.979 -13.618 6.031 1.00 88.75 225 GLU A N 1
ATOM 1847 C CA . GLU A 1 225 ? 17.670 -14.898 6.205 1.00 88.75 225 GLU A CA 1
ATOM 1848 C C . GLU A 1 225 ? 18.577 -15.240 5.025 1.00 88.75 225 GLU A C 1
ATOM 1850 O O . GLU A 1 225 ? 19.674 -15.766 5.225 1.00 88.75 225 GLU A O 1
ATOM 1855 N N . SER A 1 226 ? 18.125 -14.948 3.806 1.00 86.12 226 SER A N 1
ATOM 1856 C CA . SER A 1 226 ? 18.896 -15.172 2.583 1.00 86.12 226 SER A CA 1
ATOM 1857 C C . SER A 1 226 ? 20.120 -14.260 2.531 1.00 86.12 226 SER A C 1
ATOM 1859 O O . SER A 1 226 ? 21.208 -14.718 2.186 1.00 86.12 226 SER A O 1
ATOM 1861 N N . ASN A 1 227 ? 19.971 -13.004 2.956 1.00 82.25 227 ASN A N 1
ATOM 1862 C CA . ASN A 1 227 ? 21.065 -12.038 3.013 1.00 82.25 227 ASN A CA 1
ATOM 1863 C C . ASN A 1 227 ? 22.072 -12.327 4.137 1.00 82.25 227 ASN A C 1
ATOM 1865 O O . ASN A 1 227 ? 23.249 -12.045 3.962 1.00 82.25 227 ASN A O 1
ATOM 1869 N N . ARG A 1 228 ? 21.661 -12.952 5.252 1.00 80.62 228 ARG A N 1
ATOM 1870 C CA . ARG A 1 228 ? 22.586 -13.415 6.312 1.00 80.62 228 ARG A CA 1
ATOM 1871 C C . ARG A 1 228 ? 23.435 -14.630 5.920 1.00 80.62 228 ARG A C 1
ATOM 1873 O O . ARG A 1 228 ? 24.431 -14.904 6.583 1.00 80.62 228 ARG A O 1
ATOM 1880 N N . LYS A 1 229 ? 23.001 -15.408 4.923 1.00 71.88 229 LYS A N 1
ATOM 1881 C CA . LYS A 1 229 ? 23.690 -16.625 4.450 1.00 71.88 229 LYS A CA 1
ATOM 1882 C C . LYS A 1 229 ? 24.672 -16.361 3.300 1.00 71.88 229 LYS A C 1
ATOM 1884 O O . LYS A 1 229 ? 25.395 -17.285 2.931 1.00 71.88 229 LYS A O 1
ATOM 1889 N N . ARG A 1 230 ? 24.644 -15.162 2.716 1.00 65.44 230 ARG A N 1
ATOM 1890 C CA . ARG A 1 230 ? 25.584 -14.690 1.690 1.00 65.44 230 ARG A CA 1
ATOM 1891 C C . ARG A 1 230 ? 26.787 -14.029 2.348 1.00 65.44 230 ARG A C 1
ATOM 1893 O O . ARG A 1 230 ? 27.886 -14.185 1.779 1.00 65.44 230 ARG A O 1
#

Foldseek 3Di:
DVLLVVLVVCPVPLLCNLVVLVVLVVDDQPDPPPPPDDDDDPVVVVVNVVSVVSCVCSPLLLSLLSNCVVVVLALVVLVCQCQDPRRNVSSLVSLLVSLVSCLVVVCCNLQVPPPPPPPPDDDPPDDDDDDDDDDDDDDDDDDDDDDDPDDDPDDDDDDVDDDPPDPDDDPVVVSNVSSVSNLVSLVVNLVVVVVCVVVVNRPDDCVSVNVSSVSVVVSVVVVVVVVVVD

Radius of gyration: 25.25 Å; chains: 1; bounding box: 45×75×65 Å

InterPro domains:
  IPR024875 Protein Lines [PTHR16057] (2-222)
  IPR029415 Protein Lines, C-terminal [PF14695] (182-217)
  IPR032794 Protein Lines, N-terminal [PF14694] (3-111)

Secondary structure (DSSP, 8-state):
-HHHHHHHHHHT-HHHHHHHHHHHTT--PPP----------HHHHHHHHHHHHHHHHT-HHHHHHHHHHHTTT-HHHHHHHHH-TTTHHHHHHHHHHHHHHHHHSHHHHHH-----------------PPP---------------------------SS-S----SS--HHHHHHHHHHHHHHHHHHHHHHHHHHHHTT-SSS--HHHHHHHHHHHHHHHHHHHHHHT-

pLDDT: mean 71.35, std 25.69, range [22.84, 98.62]